Protein AF-A0A3A4WQ69-F1 (afdb_monomer)

Secondary structure (DSSP, 8-state):
-HHHHHHHHHHHHHHHHHHHHHHHHHHHHHHHHHHHHHHHHH-TT--SGGGEEE-HHHHHHHHHH-TTEEEEEEEEETTEEEEEEEEE--B-SSSB-EEEEEEETTS-EEEEEEEE--PPTTTGGGGGSHHHHGGGTT--TTS---BTTTBPPPTT-HHHHHHHHHHHHHHHHHIIIII--

Solvent-accessible surface area (backbone atoms only — not comparable to full-atom values): 9248 Å² total; per-residue (Å²): 114,68,69,61,51,54,53,52,49,50,54,54,51,48,53,51,50,52,54,47,64,69,46,47,64,59,51,53,52,52,49,52,54,42,45,43,49,17,47,22,57,2,30,70,75,23,75,53,69,85,24,52,46,76,38,64,70,50,32,60,54,38,32,76,82,37,72,47,44,76,42,31,26,41,24,29,41,98,86,41,82,47,25,34,38,29,27,25,33,29,66,32,76,56,38,51,36,32,29,26,35,6,28,34,81,87,50,28,26,63,22,54,23,62,58,47,64,58,41,52,82,94,39,26,38,54,45,66,32,68,82,54,35,55,67,52,45,65,44,38,65,92,50,80,68,41,72,72,78,64,35,85,54,45,82,91,13,54,55,24,29,46,18,50,38,48,31,50,47,52,38,32,49,41,42,51,72,65,66,66,108

Nearest PDB structures (foldseek):
  7zc6-assembly1_G  TM=6.730E-01  e=4.597E-13  Clostridium tetanomorphum
  8rbq-assembly1_G  TM=6.676E-01  e=2.280E-07  Azotobacter vinelandii DJ
  7xk5-assembly1_C  TM=6.317E-01  e=1.409E-06  Vibrio cholerae O395

Mean predicted aligned error: 6.37 Å

Sequence (181 aa):
MIVTLTLVSVIAGGGLALTYAVTRDRIEEQRRIDEARAFSAALPAAQRPEDFSPLADALAAARRQHPEVSGVLEGRADGDLKGYVIVAAPRGYGGPVQMAVGIDTQGRVTGVAVISGNETPGLGSQALEPPFLSQFKGKTPDQPVRIGQDVDAISGATRSSVAVATGVRMALDVYSDQIRR

Structure (mmCIF, N/CA/C/O backbone):
data_AF-A0A3A4WQ69-F1
#
_entry.id   AF-A0A3A4WQ69-F1
#
loop_
_atom_site.group_PDB
_atom_site.id
_atom_site.type_symbol
_atom_site.label_atom_id
_atom_site.label_alt_id
_atom_site.label_comp_id
_atom_site.label_asym_id
_atom_site.label_entity_id
_atom_site.label_seq_id
_atom_site.pdbx_PDB_ins_code
_atom_site.Cartn_x
_atom_site.Cartn_y
_atom_site.Cartn_z
_atom_site.occupancy
_atom_site.B_iso_or_equiv
_atom_site.auth_seq_id
_atom_site.auth_comp_id
_atom_site.auth_asym_id
_atom_site.auth_atom_id
_atom_site.pdbx_PDB_model_num
ATOM 1 N N . MET A 1 1 ? 23.062 13.008 -45.068 1.00 72.69 1 MET A N 1
ATOM 2 C CA . MET A 1 1 ? 22.585 13.538 -43.771 1.00 72.69 1 MET A CA 1
ATOM 3 C C . MET A 1 1 ? 21.339 12.807 -43.266 1.00 72.69 1 MET A C 1
ATOM 5 O O . MET A 1 1 ? 21.374 12.335 -42.142 1.00 72.69 1 MET A O 1
ATOM 9 N N . ILE A 1 2 ? 20.282 12.632 -44.077 1.00 86.50 2 ILE A N 1
ATOM 10 C CA . ILE A 1 2 ? 19.073 11.876 -43.668 1.00 86.50 2 ILE A CA 1
ATOM 11 C C . ILE A 1 2 ? 19.367 10.373 -43.493 1.00 86.50 2 ILE A C 1
ATOM 13 O O . ILE A 1 2 ? 19.144 9.829 -42.421 1.00 86.50 2 ILE A O 1
ATOM 17 N N . VAL A 1 3 ? 19.972 9.726 -44.498 1.00 86.56 3 VAL A N 1
ATOM 18 C CA . VAL A 1 3 ? 20.262 8.272 -44.486 1.00 86.56 3 VAL A CA 1
ATOM 19 C C . VAL A 1 3 ? 21.145 7.846 -43.305 1.00 86.56 3 VAL A C 1
ATOM 21 O O . VAL A 1 3 ? 20.900 6.824 -42.672 1.00 86.56 3 VAL A O 1
ATOM 24 N N . THR A 1 4 ? 22.152 8.654 -42.972 1.00 87.06 4 THR A N 1
ATOM 25 C CA . THR A 1 4 ? 23.066 8.404 -41.849 1.00 87.06 4 THR A CA 1
ATOM 26 C C . THR A 1 4 ? 22.355 8.464 -40.498 1.00 87.06 4 THR A C 1
ATOM 28 O O . THR A 1 4 ? 22.620 7.628 -39.641 1.00 87.06 4 THR A O 1
ATOM 31 N N . LEU A 1 5 ? 21.424 9.407 -40.311 1.00 87.81 5 LEU A N 1
ATOM 32 C CA . LEU A 1 5 ? 20.646 9.512 -39.074 1.00 87.81 5 LEU A CA 1
ATOM 33 C C . LEU A 1 5 ? 19.656 8.352 -38.945 1.00 87.81 5 LEU A C 1
ATOM 35 O O . LEU A 1 5 ? 19.575 7.750 -37.882 1.00 87.81 5 LEU A O 1
ATOM 39 N N . THR A 1 6 ? 18.979 7.975 -40.033 1.00 90.06 6 THR A N 1
ATOM 40 C CA . THR A 1 6 ? 18.064 6.825 -40.033 1.00 90.06 6 THR A CA 1
ATOM 41 C C . THR A 1 6 ? 18.786 5.531 -39.655 1.00 90.06 6 THR A C 1
ATOM 43 O O . THR A 1 6 ? 18.284 4.777 -38.826 1.00 90.06 6 THR A O 1
ATOM 46 N N . LEU A 1 7 ? 19.984 5.291 -40.200 1.00 92.69 7 LEU A N 1
ATOM 47 C CA . LEU A 1 7 ? 20.768 4.094 -39.891 1.00 92.69 7 LEU A CA 1
ATOM 48 C C . LEU A 1 7 ? 21.161 4.039 -38.406 1.00 92.69 7 LEU A C 1
ATOM 50 O O . LEU A 1 7 ? 20.971 3.018 -37.748 1.00 92.69 7 LEU A O 1
ATOM 54 N N . VAL A 1 8 ? 21.662 5.152 -37.864 1.00 90.38 8 VAL A N 1
ATOM 55 C CA . VAL A 1 8 ? 22.053 5.242 -36.451 1.00 90.38 8 VAL A CA 1
ATOM 56 C C . VAL A 1 8 ? 20.839 5.069 -35.533 1.00 90.38 8 VAL A C 1
ATOM 58 O O . VAL A 1 8 ? 20.925 4.332 -34.552 1.00 90.38 8 VAL A O 1
ATOM 61 N N . SER A 1 9 ? 19.691 5.670 -35.862 1.00 89.06 9 SER A N 1
ATOM 62 C CA . SER A 1 9 ? 18.453 5.515 -35.087 1.00 89.06 9 SER A CA 1
ATOM 63 C C . SER A 1 9 ? 17.937 4.076 -35.075 1.00 89.06 9 SER A C 1
ATOM 65 O O . SER A 1 9 ? 17.499 3.607 -34.027 1.00 89.06 9 SER A O 1
ATOM 67 N N . VAL A 1 10 ? 18.015 3.358 -36.199 1.00 93.75 10 VAL A N 1
ATOM 68 C CA . VAL A 1 10 ? 17.607 1.945 -36.271 1.00 93.75 10 VAL A CA 1
ATOM 69 C C . VAL A 1 10 ? 18.518 1.068 -35.417 1.00 93.75 10 VAL A C 1
ATOM 71 O O . VAL A 1 10 ? 18.025 0.222 -34.675 1.00 93.75 10 VAL A O 1
ATOM 74 N N . ILE A 1 11 ? 19.833 1.292 -35.464 1.00 92.31 11 ILE A N 1
ATOM 75 C CA . ILE A 1 11 ? 20.795 0.522 -34.664 1.00 92.31 11 ILE A CA 1
ATOM 76 C C . ILE A 1 11 ? 20.598 0.798 -33.166 1.00 92.31 11 ILE A C 1
ATOM 78 O O . ILE A 1 11 ? 20.511 -0.140 -32.375 1.00 92.31 11 ILE A O 1
ATOM 82 N N . ALA A 1 12 ? 20.469 2.068 -32.772 1.00 89.12 12 ALA A N 1
ATOM 83 C CA . ALA A 1 12 ? 20.265 2.451 -31.376 1.00 89.12 12 ALA A CA 1
ATOM 84 C C . ALA A 1 12 ? 18.915 1.954 -30.828 1.00 89.12 12 ALA A C 1
ATOM 86 O O . ALA A 1 12 ? 18.865 1.355 -29.753 1.00 89.12 12 ALA A O 1
ATOM 87 N N . GLY A 1 13 ? 17.828 2.147 -31.584 1.00 88.88 13 GLY A N 1
ATOM 88 C CA . GLY A 1 13 ? 16.497 1.663 -31.217 1.00 88.88 13 GLY A CA 1
ATOM 89 C C . GLY A 1 13 ? 16.429 0.137 -31.157 1.00 88.88 13 GLY A C 1
ATOM 90 O O . GLY A 1 13 ? 15.863 -0.413 -30.216 1.00 88.88 13 GLY A O 1
ATOM 91 N N . GLY A 1 14 ? 17.067 -0.549 -32.110 1.00 91.75 14 GLY A N 1
ATOM 92 C CA . GLY A 1 14 ? 17.162 -2.008 -32.138 1.00 91.75 14 GLY A CA 1
ATOM 93 C C . GLY A 1 14 ? 17.937 -2.573 -30.947 1.00 91.75 14 GLY A C 1
ATOM 94 O O . GLY A 1 14 ? 17.465 -3.504 -30.298 1.00 91.75 14 GLY A O 1
ATOM 95 N N . GLY A 1 15 ? 19.082 -1.976 -30.601 1.00 90.44 15 GLY A N 1
ATOM 96 C CA . GLY A 1 15 ? 19.864 -2.368 -29.425 1.00 90.44 15 GLY A CA 1
ATOM 97 C C . GLY A 1 15 ? 19.096 -2.176 -28.113 1.00 90.44 15 GLY A C 1
ATOM 98 O O . GLY A 1 15 ? 19.090 -3.065 -27.256 1.00 90.44 15 GLY A O 1
ATOM 99 N N . LEU A 1 16 ? 18.384 -1.054 -27.976 1.00 86.25 16 LEU A N 1
ATOM 100 C CA . LEU A 1 16 ? 17.551 -0.788 -26.804 1.00 86.25 16 LEU A CA 1
ATOM 101 C C . LEU A 1 16 ? 16.364 -1.761 -26.716 1.00 86.25 16 LEU A C 1
ATOM 103 O O . LEU A 1 16 ? 16.093 -2.298 -25.643 1.00 86.25 16 LEU A O 1
ATOM 107 N N . ALA A 1 17 ? 15.699 -2.044 -27.840 1.00 85.50 17 ALA A N 1
ATOM 108 C CA . ALA A 1 17 ? 14.581 -2.984 -27.904 1.00 85.50 17 ALA A CA 1
ATOM 109 C C . ALA A 1 17 ? 15.003 -4.416 -27.550 1.00 85.50 17 ALA A C 1
ATOM 111 O O . ALA A 1 17 ? 14.292 -5.095 -26.812 1.00 85.50 17 ALA A O 1
ATOM 112 N N . LEU A 1 18 ? 16.171 -4.863 -28.021 1.00 87.81 18 LEU A N 1
ATOM 113 C CA . LEU A 1 18 ? 16.712 -6.180 -27.686 1.00 87.81 18 LEU A CA 1
ATOM 114 C C . LEU A 1 18 ? 17.043 -6.280 -26.190 1.00 87.81 18 LEU A C 1
ATOM 116 O O . LEU A 1 18 ? 16.663 -7.245 -25.530 1.00 87.81 18 LEU A O 1
ATOM 120 N N . THR A 1 19 ? 17.697 -5.252 -25.642 1.00 84.62 19 THR A N 1
ATOM 121 C CA . THR A 1 19 ? 18.032 -5.180 -24.211 1.00 84.62 19 THR A CA 1
ATOM 122 C C . THR A 1 19 ? 16.766 -5.223 -23.355 1.00 84.62 19 THR A C 1
ATOM 124 O O . THR A 1 19 ? 16.691 -5.975 -22.382 1.00 84.62 19 THR A O 1
ATOM 127 N N . TYR A 1 20 ? 15.738 -4.469 -23.749 1.00 81.25 20 TYR A N 1
ATOM 128 C CA . TYR A 1 20 ? 14.435 -4.488 -23.096 1.00 81.25 20 TYR A CA 1
ATOM 129 C C . TYR A 1 20 ? 13.765 -5.867 -23.189 1.00 81.25 20 TYR A C 1
ATOM 131 O O . TYR A 1 20 ? 13.309 -6.387 -22.174 1.00 81.25 20 TYR A O 1
ATOM 139 N N . ALA A 1 21 ? 13.755 -6.497 -24.368 1.00 81.25 21 ALA A N 1
ATOM 140 C CA . ALA A 1 21 ? 13.111 -7.792 -24.588 1.00 81.25 21 ALA A CA 1
ATOM 141 C C . ALA A 1 21 ? 13.729 -8.928 -23.758 1.00 81.25 21 ALA A C 1
ATOM 143 O O . ALA A 1 21 ? 12.993 -9.767 -23.254 1.00 81.25 21 ALA A O 1
ATOM 144 N N . VAL A 1 22 ? 15.053 -8.937 -23.580 1.00 83.44 22 VAL A N 1
ATOM 145 C CA . VAL A 1 22 ? 15.744 -9.945 -22.755 1.00 83.44 22 VAL A CA 1
ATOM 146 C C . VAL A 1 22 ? 15.562 -9.674 -21.258 1.00 83.44 22 VAL A C 1
ATOM 148 O O . VAL A 1 22 ? 15.467 -10.605 -20.462 1.00 83.44 22 VAL A O 1
ATOM 151 N N . THR A 1 23 ? 15.503 -8.402 -20.853 1.00 79.69 23 THR A N 1
ATOM 152 C CA . THR A 1 23 ? 15.464 -8.033 -19.427 1.00 79.69 23 THR A CA 1
ATOM 153 C C . THR A 1 23 ? 14.047 -8.054 -18.850 1.00 79.69 23 THR A C 1
ATOM 155 O O . THR A 1 23 ? 13.877 -8.343 -17.666 1.00 79.69 23 THR A O 1
ATOM 158 N N . ARG A 1 24 ? 13.016 -7.782 -19.664 1.00 76.94 24 ARG A N 1
ATOM 159 C CA . ARG A 1 24 ? 11.621 -7.677 -19.199 1.00 76.94 24 ARG A CA 1
ATOM 160 C C . ARG A 1 24 ? 11.144 -8.936 -18.473 1.00 76.94 24 ARG A C 1
ATOM 162 O O . ARG A 1 24 ? 10.513 -8.814 -17.433 1.00 76.94 24 ARG A O 1
ATOM 169 N N . ASP A 1 25 ? 11.503 -10.123 -18.967 1.00 76.81 25 ASP A N 1
ATOM 170 C CA . ASP A 1 25 ? 11.012 -11.388 -18.413 1.00 76.81 25 ASP A CA 1
ATOM 171 C C . ASP A 1 25 ? 11.546 -11.580 -16.981 1.00 76.81 25 ASP A C 1
ATOM 173 O O . ASP A 1 25 ? 10.846 -12.064 -16.095 1.00 76.81 25 ASP A O 1
ATOM 177 N N . ARG A 1 26 ? 12.772 -11.105 -16.717 1.00 74.06 26 ARG A N 1
ATOM 178 C CA . ARG A 1 26 ? 13.385 -11.115 -15.383 1.00 74.06 26 ARG A CA 1
ATOM 179 C C . ARG A 1 26 ? 12.751 -10.090 -14.438 1.00 74.06 26 ARG A C 1
ATOM 181 O O . ARG A 1 26 ? 12.627 -10.365 -13.249 1.00 74.06 26 ARG A O 1
ATOM 188 N N . ILE A 1 27 ? 12.370 -8.923 -14.959 1.00 75.12 27 ILE A N 1
ATOM 189 C CA . ILE A 1 27 ? 11.690 -7.868 -14.190 1.00 75.12 27 ILE A CA 1
ATOM 190 C C . ILE A 1 27 ? 10.295 -8.337 -13.773 1.00 75.12 27 ILE A C 1
ATOM 192 O O . ILE A 1 27 ? 9.909 -8.156 -12.622 1.00 75.12 27 ILE A O 1
ATOM 196 N N . GLU A 1 28 ? 9.561 -8.956 -14.697 1.00 79.56 28 GLU A N 1
ATOM 197 C CA . GLU A 1 28 ? 8.214 -9.474 -14.458 1.00 79.56 28 GLU A CA 1
ATOM 198 C C . GLU A 1 28 ? 8.223 -10.547 -13.363 1.00 79.56 28 GLU A C 1
ATOM 200 O O . GLU A 1 28 ? 7.413 -10.503 -12.439 1.00 79.56 28 GLU A O 1
ATOM 205 N N . GLU A 1 29 ? 9.181 -11.475 -13.430 1.00 80.94 29 GLU A N 1
ATOM 206 C CA . GLU A 1 29 ? 9.327 -12.533 -12.431 1.00 80.94 29 GLU A CA 1
ATOM 207 C C . GLU A 1 29 ? 9.635 -11.962 -11.045 1.00 80.94 29 GLU A C 1
ATOM 209 O O . GLU A 1 29 ? 9.000 -12.328 -10.056 1.00 80.94 29 GLU A O 1
ATOM 214 N N . GLN A 1 30 ? 10.565 -11.007 -10.970 1.00 78.44 30 GLN A N 1
ATOM 215 C CA . GLN A 1 30 ? 10.912 -10.395 -9.694 1.00 78.44 30 GLN A CA 1
ATOM 216 C C . GLN A 1 30 ? 9.731 -9.636 -9.092 1.00 78.44 30 GLN A C 1
ATOM 218 O O . GLN A 1 30 ? 9.467 -9.745 -7.896 1.00 78.44 30 GLN A O 1
ATOM 223 N N . ARG A 1 31 ? 8.960 -8.947 -9.936 1.00 80.25 31 ARG A N 1
ATOM 224 C CA . ARG A 1 31 ? 7.748 -8.249 -9.518 1.00 80.25 31 ARG A CA 1
ATOM 225 C C . ARG A 1 31 ? 6.713 -9.205 -8.932 1.00 80.25 31 ARG A C 1
ATOM 227 O O . ARG A 1 31 ? 6.131 -8.888 -7.903 1.00 80.25 31 ARG A O 1
ATOM 234 N N . ARG A 1 32 ? 6.523 -10.386 -9.531 1.00 80.94 32 ARG A N 1
ATOM 235 C CA . ARG A 1 32 ? 5.617 -11.419 -8.995 1.00 80.94 32 ARG A CA 1
ATOM 236 C C . ARG A 1 32 ? 6.065 -11.926 -7.630 1.00 80.94 32 ARG A C 1
ATOM 238 O O . ARG A 1 32 ? 5.228 -12.115 -6.752 1.00 80.94 32 ARG A O 1
ATOM 245 N N . ILE A 1 33 ? 7.369 -12.130 -7.442 1.00 83.88 33 ILE A N 1
ATOM 246 C CA . ILE A 1 33 ? 7.936 -12.561 -6.156 1.00 83.88 33 ILE A CA 1
ATOM 247 C C . ILE A 1 33 ? 7.722 -11.485 -5.086 1.00 83.88 33 ILE A C 1
ATOM 249 O O . ILE A 1 33 ? 7.304 -11.805 -3.970 1.00 83.88 33 ILE A O 1
ATOM 253 N N . ASP A 1 34 ? 7.987 -10.222 -5.417 1.00 84.75 34 ASP A N 1
ATOM 254 C CA . ASP A 1 34 ? 7.836 -9.102 -4.488 1.00 84.75 34 ASP A CA 1
ATOM 255 C C . ASP A 1 34 ? 6.359 -8.852 -4.142 1.00 84.75 34 ASP A C 1
ATOM 257 O O . ASP A 1 34 ? 6.030 -8.658 -2.971 1.00 84.75 34 ASP A O 1
ATOM 261 N N . GLU A 1 35 ? 5.451 -8.950 -5.119 1.00 85.81 35 GLU A N 1
ATOM 262 C CA . GLU A 1 35 ? 3.999 -8.886 -4.902 1.00 85.81 35 GLU A CA 1
ATOM 263 C C . GLU A 1 35 ? 3.509 -10.033 -4.011 1.00 85.81 35 GLU A C 1
ATOM 265 O O . GLU A 1 35 ? 2.846 -9.783 -3.005 1.00 85.81 35 GLU A O 1
ATOM 270 N N . ALA A 1 36 ? 3.889 -11.279 -4.309 1.00 85.75 36 ALA A N 1
ATOM 271 C CA . ALA A 1 36 ? 3.518 -12.435 -3.494 1.00 85.75 36 ALA A CA 1
ATOM 272 C C . ALA A 1 36 ? 4.018 -12.296 -2.047 1.00 85.75 36 ALA A C 1
ATOM 274 O O . ALA A 1 36 ? 3.271 -12.532 -1.092 1.00 85.75 36 ALA A O 1
ATOM 275 N N . ARG A 1 37 ? 5.267 -11.845 -1.869 1.00 87.56 37 ARG A N 1
ATOM 276 C CA . ARG A 1 37 ? 5.836 -11.578 -0.544 1.00 87.56 37 ARG A CA 1
ATOM 277 C C . ARG A 1 37 ? 5.054 -10.480 0.170 1.00 87.56 37 ARG A C 1
ATOM 279 O O . ARG A 1 37 ? 4.699 -10.656 1.334 1.00 87.56 37 ARG A O 1
ATOM 286 N N . ALA A 1 38 ? 4.750 -9.379 -0.510 1.00 89.69 38 ALA A N 1
ATOM 287 C CA . ALA A 1 38 ? 3.979 -8.288 0.067 1.00 89.69 38 ALA A CA 1
ATOM 288 C C . ALA A 1 38 ? 2.577 -8.742 0.489 1.00 89.69 38 ALA A C 1
ATOM 290 O O . ALA A 1 38 ? 2.126 -8.371 1.569 1.00 89.69 38 ALA A O 1
ATOM 291 N N . PHE A 1 39 ? 1.911 -9.591 -0.296 1.00 91.94 39 PHE A N 1
ATOM 292 C CA . PHE A 1 39 ? 0.584 -10.114 0.043 1.00 91.94 39 PHE A CA 1
ATOM 293 C C . PHE A 1 39 ? 0.634 -11.011 1.279 1.00 91.94 39 PHE A C 1
ATOM 295 O O . PHE A 1 39 ? -0.141 -10.796 2.211 1.00 91.94 39 PHE A O 1
ATOM 302 N N . SER A 1 40 ? 1.602 -11.930 1.348 1.00 87.81 40 SER A N 1
ATOM 303 C CA . SER A 1 40 ? 1.804 -12.767 2.541 1.00 87.81 40 SER A CA 1
ATOM 304 C C . SER A 1 40 ? 2.184 -11.957 3.791 1.00 87.81 40 SER A C 1
ATOM 306 O O . SER A 1 40 ? 1.776 -12.293 4.899 1.00 87.81 40 SER A O 1
ATOM 308 N N . ALA A 1 41 ? 2.929 -10.857 3.637 1.00 90.44 41 ALA A N 1
ATOM 309 C CA . ALA A 1 41 ? 3.300 -9.983 4.749 1.00 90.44 41 ALA A CA 1
ATOM 310 C C . ALA A 1 41 ? 2.120 -9.114 5.213 1.00 90.44 41 ALA A C 1
ATOM 312 O O . ALA A 1 41 ? 1.956 -8.862 6.409 1.00 90.44 41 ALA A O 1
ATOM 313 N N . ALA A 1 42 ? 1.290 -8.665 4.270 1.00 92.31 42 ALA A N 1
ATOM 314 C CA . ALA A 1 42 ? 0.101 -7.877 4.539 1.00 92.31 42 ALA A CA 1
ATOM 315 C C . ALA A 1 42 ? -0.989 -8.720 5.220 1.00 92.31 42 ALA A C 1
ATOM 317 O O . ALA A 1 42 ? -1.578 -8.265 6.202 1.00 92.31 42 ALA A O 1
ATOM 318 N N . LEU A 1 43 ? -1.214 -9.959 4.765 1.00 91.69 43 LEU A N 1
ATOM 319 C CA . LEU A 1 43 ? -2.174 -10.906 5.338 1.00 91.69 43 LEU A CA 1
ATOM 320 C C . LEU A 1 43 ? -1.476 -12.215 5.764 1.00 91.69 43 LEU A C 1
ATOM 322 O O . LEU A 1 43 ? -1.577 -13.214 5.060 1.00 91.69 43 LEU A O 1
ATOM 326 N N . PRO A 1 44 ? -0.841 -12.269 6.953 1.00 89.25 44 PRO A N 1
ATOM 327 C CA . PRO A 1 44 ? -0.066 -13.437 7.404 1.00 89.25 44 PRO A CA 1
ATOM 328 C C . PRO A 1 44 ? -0.852 -14.750 7.525 1.00 89.25 44 PRO A C 1
ATOM 330 O O . PRO A 1 44 ? -0.265 -15.826 7.625 1.00 89.25 44 PRO A O 1
ATOM 333 N N . ALA A 1 45 ? -2.183 -14.664 7.558 1.00 87.75 45 ALA A N 1
ATOM 334 C CA . ALA A 1 45 ? -3.067 -15.820 7.598 1.00 87.75 45 ALA A CA 1
ATOM 335 C C . ALA A 1 45 ? -3.172 -16.556 6.246 1.00 87.75 45 ALA A C 1
ATOM 337 O O . ALA A 1 45 ? -3.636 -17.690 6.236 1.00 87.75 45 ALA A O 1
ATOM 338 N N . ALA A 1 46 ? -2.739 -15.937 5.141 1.00 86.50 46 ALA A N 1
ATOM 339 C CA . ALA A 1 46 ? -2.628 -16.532 3.810 1.00 86.50 46 ALA A CA 1
ATOM 340 C C . ALA A 1 46 ? -1.168 -16.411 3.341 1.00 86.50 46 ALA A C 1
ATOM 342 O O . ALA A 1 46 ? -0.623 -15.311 3.268 1.00 86.50 46 ALA A O 1
ATOM 343 N N . GLN A 1 47 ? -0.504 -17.536 3.075 1.00 83.94 47 GLN A N 1
ATOM 344 C CA . GLN A 1 47 ? 0.946 -17.545 2.820 1.00 83.94 47 GLN A CA 1
ATOM 345 C C . GLN A 1 47 ? 1.294 -17.881 1.377 1.00 83.94 47 GLN A C 1
ATOM 347 O O . GLN A 1 47 ? 2.374 -17.516 0.912 1.00 83.94 47 GLN A O 1
ATOM 352 N N . ARG A 1 48 ? 0.408 -18.583 0.668 1.00 83.81 48 ARG A N 1
ATOM 353 C CA . ARG A 1 48 ? 0.697 -19.062 -0.678 1.00 83.81 48 ARG A CA 1
ATOM 354 C C . ARG A 1 48 ? 0.111 -18.110 -1.719 1.00 83.81 48 ARG A C 1
ATOM 356 O O . ARG A 1 48 ? -0.958 -17.554 -1.490 1.00 83.81 48 ARG A O 1
ATOM 363 N N . PRO A 1 49 ? 0.757 -17.922 -2.877 1.00 80.88 49 PRO A N 1
ATOM 364 C CA . PRO A 1 49 ? 0.207 -17.092 -3.947 1.00 80.88 49 PRO A CA 1
ATOM 365 C C . PRO A 1 49 ? -1.198 -17.528 -4.392 1.00 80.88 49 PRO A C 1
ATOM 367 O O . PRO A 1 49 ? -2.043 -16.678 -4.651 1.00 80.88 49 PRO A O 1
ATOM 370 N N . GLU A 1 50 ? -1.466 -18.837 -4.432 1.00 84.38 50 GLU A N 1
ATOM 371 C CA . GLU A 1 50 ? -2.774 -19.407 -4.781 1.00 84.38 50 GLU A CA 1
ATOM 372 C C . GLU A 1 50 ? -3.882 -19.134 -3.754 1.00 84.38 50 GLU A C 1
ATOM 374 O O . GLU A 1 50 ? -5.062 -19.259 -4.082 1.00 84.38 50 GLU A O 1
ATOM 379 N N . ASP A 1 51 ? -3.521 -18.728 -2.535 1.00 89.62 51 ASP A N 1
ATOM 380 C CA . ASP A 1 51 ? -4.481 -18.349 -1.500 1.00 89.62 51 ASP A CA 1
ATOM 381 C C . ASP A 1 51 ? -5.167 -17.009 -1.845 1.00 89.62 51 ASP A C 1
ATOM 383 O O . ASP A 1 51 ? -6.219 -16.693 -1.288 1.00 89.62 51 ASP A O 1
ATOM 387 N N . PHE A 1 52 ? -4.600 -16.213 -2.763 1.00 90.69 52 PHE A N 1
ATOM 388 C CA . PHE A 1 52 ? -5.108 -14.892 -3.132 1.00 90.69 52 PHE A CA 1
ATOM 389 C C . PHE A 1 52 ? -5.891 -14.923 -4.446 1.00 90.69 52 PHE A C 1
ATOM 391 O O . PHE A 1 52 ? -5.340 -15.173 -5.517 1.00 90.69 52 PHE A O 1
ATOM 398 N N . SER A 1 53 ? -7.180 -14.593 -4.379 1.00 91.50 53 SER A N 1
ATOM 399 C CA . SER A 1 53 ? -8.066 -14.532 -5.546 1.00 91.50 53 SER A CA 1
ATOM 400 C C . SER A 1 53 ? -8.555 -13.101 -5.799 1.00 91.50 53 SER A C 1
ATOM 402 O O . SER A 1 53 ? -9.057 -12.457 -4.878 1.00 91.50 53 SER A O 1
ATOM 404 N N . PRO A 1 54 ? -8.423 -12.559 -7.025 1.00 92.62 54 PRO A N 1
ATOM 405 C CA . PRO A 1 54 ? -8.825 -11.189 -7.323 1.00 92.62 54 PRO A CA 1
ATOM 406 C C . PRO A 1 54 ? -10.350 -11.026 -7.354 1.00 92.62 54 PRO A C 1
ATOM 408 O O . PRO A 1 54 ? -11.064 -11.777 -8.016 1.00 92.62 54 PRO A O 1
ATOM 411 N N . LEU A 1 55 ? -10.843 -9.969 -6.710 1.00 92.12 55 LEU A N 1
ATOM 412 C CA . LEU A 1 55 ? -12.242 -9.547 -6.729 1.00 92.12 55 LEU A CA 1
ATOM 413 C C . LEU A 1 55 ? -12.428 -8.432 -7.765 1.00 92.12 55 LEU A C 1
ATOM 415 O O . LEU A 1 55 ? -12.399 -7.242 -7.442 1.00 92.12 55 LEU A O 1
ATOM 419 N N . ALA A 1 56 ? -12.597 -8.821 -9.031 1.00 91.81 56 ALA A N 1
ATOM 420 C CA . ALA A 1 56 ? -12.662 -7.889 -10.161 1.00 91.81 56 ALA A CA 1
ATOM 421 C C . ALA A 1 56 ? -13.783 -6.841 -10.021 1.00 91.81 56 ALA A C 1
ATOM 423 O O . ALA A 1 56 ? -13.550 -5.658 -10.279 1.00 91.81 56 ALA A O 1
ATOM 424 N N . ASP A 1 57 ? -14.965 -7.247 -9.552 1.00 90.88 57 ASP A N 1
ATOM 425 C CA . ASP A 1 57 ? -16.108 -6.344 -9.371 1.00 90.88 57 ASP A CA 1
ATOM 426 C C . ASP A 1 57 ? -15.861 -5.317 -8.257 1.00 90.88 57 ASP A C 1
ATOM 428 O O . ASP A 1 57 ? -16.120 -4.121 -8.432 1.00 90.88 57 ASP A O 1
ATOM 432 N N . ALA A 1 58 ? -15.291 -5.764 -7.132 1.00 91.38 58 ALA A N 1
ATOM 433 C CA . ALA A 1 58 ? -14.921 -4.890 -6.022 1.00 91.38 58 ALA A CA 1
ATOM 434 C C . ALA A 1 58 ? -13.822 -3.902 -6.439 1.00 91.38 58 ALA A C 1
ATOM 436 O O . ALA A 1 58 ? -13.914 -2.716 -6.132 1.00 91.38 58 ALA A O 1
ATOM 437 N N . LEU A 1 59 ? -12.826 -4.355 -7.208 1.00 92.62 59 LEU A N 1
ATOM 438 C CA . LEU A 1 59 ? -11.783 -3.495 -7.768 1.00 92.62 59 LEU A CA 1
ATOM 439 C C . LEU A 1 59 ? -12.355 -2.448 -8.734 1.00 92.62 59 LEU A C 1
ATOM 441 O O . LEU A 1 59 ? -11.986 -1.274 -8.668 1.00 92.62 59 LEU A O 1
ATOM 445 N N . ALA A 1 60 ? -13.258 -2.849 -9.631 1.00 92.19 60 A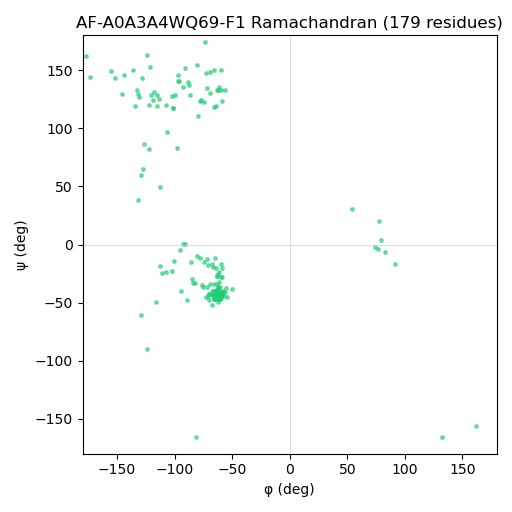LA A N 1
ATOM 446 C CA . ALA A 1 60 ? -13.902 -1.931 -10.565 1.00 92.19 60 ALA A CA 1
ATOM 447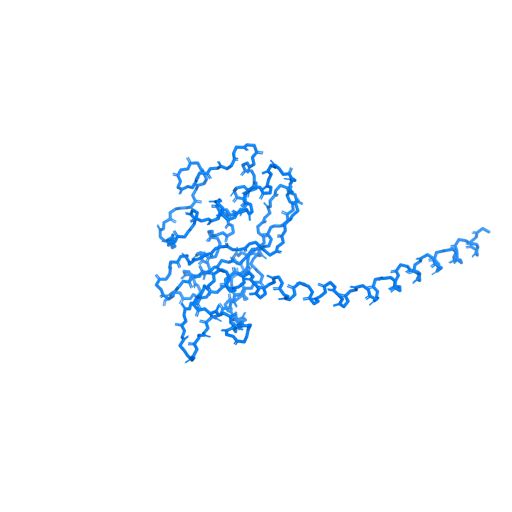 C C . ALA A 1 60 ? -14.731 -0.866 -9.831 1.00 92.19 60 ALA A C 1
ATOM 449 O O . ALA A 1 60 ? -14.755 0.293 -10.247 1.00 92.19 60 ALA A O 1
ATOM 450 N N . ALA A 1 61 ? -15.386 -1.237 -8.727 1.00 91.44 61 ALA A N 1
ATOM 451 C CA . ALA A 1 61 ? -16.108 -0.299 -7.879 1.00 91.44 61 ALA A CA 1
ATOM 452 C C . ALA A 1 61 ? -15.176 0.638 -7.102 1.00 91.44 61 ALA A C 1
ATOM 454 O O . ALA A 1 61 ? -15.361 1.854 -7.165 1.00 91.44 61 ALA A O 1
ATOM 455 N N . ALA A 1 62 ? -14.144 0.086 -6.461 1.00 92.25 62 ALA A N 1
ATOM 456 C CA . ALA A 1 62 ? -13.129 0.831 -5.724 1.00 92.25 62 ALA A CA 1
ATOM 457 C C . ALA A 1 62 ? -12.476 1.912 -6.591 1.00 92.25 62 ALA A C 1
ATOM 459 O O . ALA A 1 62 ? -12.392 3.065 -6.181 1.00 92.25 62 ALA A O 1
ATOM 460 N N . ARG A 1 63 ? -12.101 1.578 -7.832 1.00 92.25 63 ARG A N 1
ATOM 461 C CA . ARG A 1 63 ? -11.459 2.512 -8.771 1.00 92.25 63 ARG A CA 1
ATOM 462 C C . ARG A 1 63 ? -12.302 3.725 -9.147 1.00 92.25 63 ARG A C 1
ATOM 464 O O . ARG A 1 63 ? -11.736 4.742 -9.537 1.00 92.25 63 ARG A O 1
ATOM 471 N N . ARG A 1 64 ? -13.634 3.648 -9.035 1.00 90.75 64 ARG A N 1
ATOM 472 C CA . ARG A 1 64 ? -14.507 4.807 -9.291 1.00 90.75 64 ARG A CA 1
ATOM 473 C C . ARG A 1 64 ? -14.352 5.890 -8.227 1.00 90.75 64 ARG A C 1
ATOM 475 O O . ARG A 1 64 ? -14.482 7.063 -8.552 1.00 90.75 64 ARG A O 1
ATOM 482 N N . GLN A 1 65 ? -14.093 5.496 -6.982 1.00 89.00 65 GLN A N 1
ATOM 483 C CA . GLN A 1 65 ? -13.892 6.411 -5.854 1.00 89.00 65 GLN A CA 1
ATOM 484 C C . GLN A 1 65 ? -12.402 6.706 -5.630 1.00 89.00 65 GLN A C 1
ATOM 486 O O . GLN A 1 65 ? -12.018 7.847 -5.389 1.00 89.00 65 GLN A O 1
ATOM 491 N N . HIS A 1 66 ? -11.560 5.681 -5.765 1.00 91.94 66 HIS A N 1
ATOM 492 C CA . HIS A 1 66 ? -10.122 5.718 -5.529 1.00 91.94 66 HIS A CA 1
ATOM 493 C C . HIS A 1 66 ? -9.368 5.179 -6.757 1.00 91.94 66 HIS A C 1
ATOM 495 O O . HIS A 1 66 ? -9.025 3.995 -6.804 1.00 91.94 66 HIS A O 1
ATOM 501 N N . PRO A 1 67 ? -9.065 6.028 -7.758 1.00 92.44 67 PRO A N 1
ATOM 502 C CA . PRO A 1 67 ? -8.357 5.617 -8.979 1.00 92.44 67 PRO A CA 1
ATOM 503 C C . PRO A 1 67 ? -6.970 5.003 -8.730 1.00 92.44 67 PRO A C 1
ATOM 505 O O . PRO A 1 67 ? -6.439 4.289 -9.576 1.00 92.44 67 PRO A O 1
ATOM 508 N N . GLU A 1 68 ? -6.388 5.282 -7.565 1.00 93.69 68 GLU A N 1
ATOM 509 C CA . GLU A 1 68 ? -5.076 4.806 -7.119 1.00 93.69 68 GLU A CA 1
ATOM 510 C C . GLU A 1 68 ? -5.106 3.346 -6.631 1.00 93.69 68 GLU A C 1
ATOM 512 O O . GLU A 1 68 ? -4.054 2.730 -6.447 1.00 93.69 68 GLU A O 1
ATOM 517 N N . VAL A 1 69 ? -6.295 2.764 -6.441 1.00 94.69 69 VAL A N 1
ATOM 518 C CA . VAL A 1 69 ? -6.456 1.351 -6.084 1.00 94.69 69 VAL A CA 1
ATOM 519 C C . VAL A 1 69 ? -6.255 0.494 -7.329 1.00 94.69 69 VAL A C 1
ATOM 521 O O . VAL A 1 69 ? -6.905 0.663 -8.364 1.00 94.69 69 VAL A O 1
ATOM 524 N N . SER A 1 70 ? -5.316 -0.440 -7.238 1.00 93.00 70 SER A N 1
ATOM 525 C CA . SER A 1 70 ? -4.886 -1.285 -8.351 1.00 93.00 70 SER A CA 1
ATOM 526 C C . SER A 1 70 ? -5.249 -2.757 -8.195 1.00 93.00 70 SER A C 1
ATOM 528 O O . SER A 1 70 ? -5.325 -3.452 -9.208 1.00 93.00 70 SER A O 1
ATOM 530 N N . GLY A 1 71 ? -5.556 -3.206 -6.976 1.00 93.19 71 GLY A N 1
ATOM 531 C CA . GLY A 1 71 ? -5.946 -4.583 -6.695 1.00 93.19 71 GLY A CA 1
ATOM 532 C C . GLY A 1 71 ? -6.862 -4.686 -5.483 1.00 93.19 71 GLY A C 1
ATOM 533 O O . GLY A 1 71 ? -6.700 -3.956 -4.509 1.00 93.19 71 GLY A O 1
ATOM 534 N N . VAL A 1 72 ? -7.819 -5.604 -5.556 1.00 95.56 72 VAL A N 1
ATOM 535 C CA . VAL A 1 72 ? -8.628 -6.062 -4.423 1.00 95.56 72 VAL A CA 1
ATOM 536 C C . VAL A 1 72 ? -8.652 -7.578 -4.530 1.00 95.56 72 VAL A C 1
ATOM 538 O O . VAL A 1 72 ? -9.072 -8.106 -5.558 1.00 95.56 72 VAL A O 1
ATOM 541 N N . LEU A 1 73 ? -8.144 -8.267 -3.517 1.00 94.81 73 LEU A N 1
ATOM 542 C CA . LEU A 1 73 ? -8.034 -9.719 -3.482 1.00 94.81 73 LEU A CA 1
ATOM 543 C C . LEU A 1 73 ? -8.652 -10.243 -2.188 1.00 94.81 73 LEU A C 1
ATOM 545 O O . LEU A 1 73 ? -8.501 -9.622 -1.139 1.00 94.81 73 LEU A O 1
ATOM 549 N N . GLU A 1 74 ? -9.317 -11.389 -2.249 1.00 94.88 74 GLU A N 1
ATOM 550 C CA . GLU A 1 74 ? -9.614 -12.190 -1.063 1.00 94.88 74 GLU A CA 1
ATOM 551 C C . GLU A 1 74 ? -8.462 -13.157 -0.793 1.00 94.88 74 GLU A C 1
ATOM 553 O O . GLU A 1 74 ? -7.881 -13.713 -1.723 1.00 94.88 74 GLU A O 1
ATOM 558 N N . GLY A 1 75 ? -8.115 -13.332 0.478 1.00 93.75 75 GLY A N 1
ATOM 559 C CA . GLY A 1 75 ? -7.130 -14.301 0.939 1.00 93.75 75 GLY A CA 1
ATOM 560 C C . GLY A 1 75 ? -7.823 -15.458 1.646 1.00 93.75 75 GLY A C 1
ATOM 561 O O . GLY A 1 75 ? -8.497 -15.259 2.664 1.00 93.75 75 GLY A O 1
ATOM 562 N N . ARG A 1 76 ? -7.645 -16.669 1.124 1.00 93.06 76 ARG A N 1
ATOM 563 C CA . ARG A 1 76 ? -8.193 -17.908 1.676 1.00 93.06 76 ARG A CA 1
ATOM 564 C C . ARG A 1 76 ? -7.079 -18.878 2.020 1.00 93.06 76 ARG A C 1
ATOM 566 O O . ARG A 1 76 ? -6.289 -19.214 1.157 1.00 93.06 76 ARG A O 1
ATOM 573 N N . ALA A 1 77 ? -7.075 -19.405 3.236 1.00 90.56 77 ALA A N 1
ATOM 574 C CA . ALA A 1 77 ? -6.169 -20.485 3.615 1.00 90.56 77 ALA A CA 1
ATOM 575 C C . ALA A 1 77 ? -6.987 -21.717 3.989 1.00 90.56 77 ALA A C 1
ATOM 577 O O . ALA A 1 77 ? -7.956 -21.611 4.743 1.00 90.56 77 ALA A O 1
ATOM 578 N N . ASP A 1 78 ? -6.611 -22.866 3.428 1.00 86.31 78 ASP A N 1
ATOM 579 C CA . ASP A 1 78 ? -7.274 -24.159 3.644 1.00 86.31 78 ASP A CA 1
ATOM 580 C C . ASP A 1 78 ? -8.791 -24.148 3.362 1.00 86.31 78 ASP A C 1
ATOM 582 O O . ASP A 1 78 ? -9.563 -24.886 3.965 1.00 86.31 78 ASP A O 1
ATOM 586 N N . GLY A 1 79 ? -9.230 -23.301 2.422 1.00 83.88 79 GLY A N 1
ATOM 587 C CA . GLY A 1 79 ? -10.638 -23.146 2.028 1.00 83.88 79 GLY A CA 1
ATOM 588 C C . GLY A 1 79 ? -11.408 -22.070 2.803 1.00 83.88 79 GLY A C 1
ATOM 589 O O . GLY A 1 79 ? -12.426 -21.577 2.308 1.00 83.88 79 GLY A O 1
ATOM 590 N N . ASP A 1 80 ? -10.888 -21.625 3.947 1.00 91.12 80 ASP A N 1
ATOM 591 C CA . ASP A 1 80 ? -11.503 -20.586 4.771 1.00 91.12 80 ASP A CA 1
ATOM 592 C C . ASP A 1 80 ? -11.075 -19.187 4.336 1.00 91.12 80 ASP A C 1
ATOM 594 O O . ASP A 1 80 ? -9.887 -18.916 4.153 1.00 91.12 80 ASP A O 1
ATOM 598 N N . LEU A 1 81 ? -12.029 -18.256 4.285 1.00 93.62 81 LEU A N 1
ATOM 599 C CA . LEU A 1 81 ? -11.731 -16.834 4.136 1.00 93.62 81 LEU A CA 1
ATOM 600 C C . LEU A 1 81 ? -10.985 -16.322 5.375 1.00 93.62 81 LEU A C 1
ATOM 602 O O . LEU A 1 81 ? -11.519 -16.340 6.485 1.00 93.62 81 LEU A O 1
ATOM 606 N N . LYS A 1 82 ? -9.756 -15.840 5.180 1.00 94.50 82 LYS A N 1
ATOM 607 C CA . LYS A 1 82 ? -8.928 -15.264 6.249 1.00 94.50 82 LYS A CA 1
ATOM 608 C C . LYS A 1 82 ? -8.908 -13.738 6.225 1.00 94.50 82 LYS A C 1
ATOM 610 O O . LYS A 1 82 ? -8.665 -13.120 7.259 1.00 94.50 82 LYS A O 1
ATOM 615 N N . GLY A 1 83 ? -9.192 -13.130 5.077 1.00 94.81 83 GLY A N 1
ATOM 616 C CA . GLY A 1 83 ? -9.259 -11.683 4.940 1.00 94.81 83 GLY A CA 1
ATOM 617 C C . GLY A 1 83 ? -9.148 -11.234 3.493 1.00 94.81 83 GLY A C 1
ATOM 618 O O . GLY A 1 83 ? -9.433 -11.992 2.568 1.00 94.81 83 GLY A O 1
ATOM 619 N N . TYR A 1 84 ? -8.711 -9.997 3.313 1.00 95.81 84 TYR A N 1
ATOM 620 C CA . TYR A 1 84 ? -8.598 -9.330 2.028 1.00 95.81 84 TYR A CA 1
ATOM 621 C C . TYR A 1 84 ? -7.274 -8.583 1.935 1.00 95.81 84 TYR A C 1
ATOM 623 O O . TYR A 1 84 ? -6.742 -8.107 2.938 1.00 95.81 84 TYR A O 1
ATOM 631 N N . VAL A 1 85 ? -6.752 -8.456 0.721 1.00 96.75 85 VAL A N 1
ATOM 632 C CA . VAL A 1 85 ? -5.588 -7.632 0.404 1.00 96.75 85 VAL A CA 1
ATOM 633 C C . VAL A 1 85 ? -6.012 -6.571 -0.594 1.00 96.75 85 VAL A C 1
ATOM 635 O O . VAL A 1 85 ? -6.532 -6.877 -1.665 1.00 96.75 85 VAL A O 1
ATOM 638 N N . ILE A 1 86 ? -5.780 -5.311 -0.247 1.00 96.81 86 ILE A N 1
ATOM 639 C CA . ILE A 1 86 ? -6.071 -4.173 -1.114 1.00 96.81 86 ILE A CA 1
ATOM 640 C C . ILE A 1 86 ? -4.750 -3.529 -1.498 1.00 96.81 86 ILE A C 1
ATOM 642 O O . ILE A 1 86 ? -3.940 -3.172 -0.642 1.00 96.81 86 ILE A O 1
ATOM 646 N N . VAL A 1 87 ? -4.528 -3.403 -2.802 1.00 96.38 87 VAL A N 1
ATOM 647 C CA . VAL A 1 87 ? -3.318 -2.815 -3.367 1.00 96.38 87 VAL A CA 1
ATOM 648 C C . VAL A 1 87 ? -3.627 -1.394 -3.802 1.00 96.38 87 VAL A C 1
ATOM 650 O O . VAL A 1 87 ? -4.435 -1.179 -4.708 1.00 96.38 87 VAL A O 1
ATOM 653 N N . ALA A 1 88 ? -2.961 -0.425 -3.188 1.00 96.38 88 ALA A N 1
ATOM 654 C CA . ALA A 1 88 ? -3.093 0.994 -3.500 1.00 96.38 88 ALA A CA 1
ATOM 655 C C . ALA A 1 88 ? -1.737 1.579 -3.905 1.00 96.38 88 ALA A C 1
ATOM 657 O O . ALA A 1 88 ? -0.690 1.072 -3.506 1.00 96.38 88 ALA A O 1
ATOM 658 N N . ALA A 1 89 ? -1.759 2.634 -4.716 1.00 96.31 89 ALA A N 1
ATOM 659 C CA . ALA A 1 89 ? -0.562 3.338 -5.164 1.00 96.31 89 ALA A CA 1
ATOM 660 C C . ALA A 1 89 ? -0.666 4.859 -4.931 1.00 96.31 89 ALA A C 1
ATOM 662 O O . ALA A 1 89 ? -0.604 5.626 -5.898 1.00 96.31 89 ALA A O 1
ATOM 663 N N . PRO A 1 90 ? -0.840 5.315 -3.673 1.00 95.31 90 PRO A N 1
ATOM 664 C CA . PRO A 1 90 ? -0.907 6.736 -3.355 1.00 95.31 90 PRO A CA 1
ATOM 665 C C . PRO A 1 90 ? 0.362 7.476 -3.767 1.00 95.31 90 PRO A C 1
ATOM 667 O O . PRO A 1 90 ? 1.470 6.930 -3.774 1.00 95.31 90 PRO A O 1
ATOM 670 N N . ARG A 1 91 ? 0.214 8.760 -4.096 1.00 94.12 91 ARG A N 1
ATOM 671 C CA . ARG A 1 91 ? 1.339 9.587 -4.539 1.00 94.12 91 ARG A CA 1
ATOM 672 C C . ARG A 1 91 ? 2.180 10.082 -3.356 1.00 94.12 91 ARG A 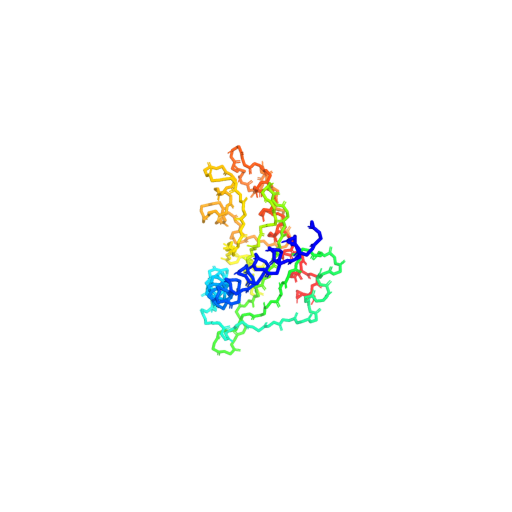C 1
ATOM 674 O O . ARG A 1 91 ? 1.751 10.952 -2.602 1.00 94.12 91 ARG A O 1
ATOM 681 N N . GLY A 1 92 ? 3.398 9.558 -3.248 1.00 91.62 92 GLY A N 1
ATOM 682 C CA . GLY A 1 92 ? 4.460 10.008 -2.349 1.00 91.62 92 GLY A CA 1
ATOM 683 C C . GLY A 1 92 ? 5.245 11.215 -2.865 1.00 91.62 92 GLY A C 1
ATOM 684 O O . GLY A 1 92 ? 4.832 11.910 -3.799 1.00 91.62 92 GLY A O 1
ATOM 685 N N . TYR A 1 93 ? 6.394 11.480 -2.239 1.00 90.50 93 TYR A N 1
ATOM 686 C CA . TYR A 1 93 ? 7.304 12.545 -2.667 1.00 90.50 93 TYR A CA 1
ATOM 687 C C . TYR A 1 93 ? 8.001 12.172 -3.979 1.00 90.50 93 TYR A C 1
ATOM 689 O O . TYR A 1 93 ? 8.068 12.991 -4.894 1.00 90.50 93 TYR A O 1
ATOM 697 N N . GLY A 1 94 ? 8.471 10.928 -4.086 1.00 87.56 94 GLY A N 1
ATOM 698 C CA . GLY A 1 94 ? 9.223 10.438 -5.242 1.00 87.56 94 GLY A CA 1
ATOM 699 C C . GLY A 1 94 ? 8.379 9.809 -6.354 1.00 87.56 94 GLY A C 1
ATOM 700 O O . GLY A 1 94 ? 8.919 9.360 -7.365 1.00 87.56 94 GLY A O 1
ATOM 701 N N . GLY A 1 95 ? 7.054 9.774 -6.188 1.00 91.94 95 GLY A N 1
ATOM 702 C CA . GLY A 1 95 ? 6.120 9.151 -7.126 1.00 91.94 95 GLY A CA 1
ATOM 703 C C . GLY A 1 95 ? 5.109 8.241 -6.426 1.00 91.94 95 GLY A C 1
ATOM 704 O O . GLY A 1 95 ? 4.939 8.341 -5.212 1.00 91.94 95 GLY A O 1
ATOM 705 N N . PRO A 1 96 ? 4.397 7.383 -7.174 1.00 93.94 96 PRO A N 1
ATOM 706 C CA . PRO A 1 96 ? 3.475 6.411 -6.597 1.00 93.94 96 PRO A CA 1
ATOM 707 C C . PRO A 1 96 ? 4.198 5.430 -5.667 1.00 93.94 96 PRO A C 1
ATOM 709 O O . PRO A 1 96 ? 5.257 4.906 -6.014 1.00 93.94 96 PRO A O 1
ATOM 712 N N . VAL A 1 97 ? 3.605 5.169 -4.505 1.00 94.50 97 VAL A N 1
ATOM 713 C CA . VAL A 1 97 ? 4.059 4.160 -3.543 1.00 94.50 97 VAL A CA 1
ATOM 714 C C . VAL A 1 97 ? 3.090 2.991 -3.613 1.00 94.50 97 VAL A C 1
ATOM 716 O O . VAL A 1 97 ? 2.019 3.036 -3.019 1.00 94.50 97 VAL A O 1
ATOM 719 N N . GLN A 1 98 ? 3.435 1.958 -4.377 1.00 95.19 98 GLN A N 1
ATOM 720 C CA . GLN A 1 98 ? 2.617 0.759 -4.496 1.00 95.19 98 GLN A CA 1
ATOM 721 C C . GLN A 1 98 ? 2.742 -0.076 -3.222 1.00 95.19 98 GLN A C 1
ATOM 723 O O . GLN A 1 98 ? 3.837 -0.492 -2.841 1.00 95.19 98 GLN A O 1
ATOM 728 N N . MET A 1 99 ? 1.618 -0.352 -2.575 1.00 95.56 99 MET A N 1
ATOM 729 C CA . MET A 1 99 ? 1.578 -1.051 -1.298 1.00 95.56 99 MET A CA 1
ATOM 730 C C . MET A 1 99 ? 0.367 -1.974 -1.195 1.00 95.56 99 MET A C 1
ATOM 732 O O . MET A 1 99 ? -0.705 -1.667 -1.715 1.00 95.56 99 MET A O 1
ATOM 736 N N . ALA A 1 100 ? 0.548 -3.094 -0.504 1.00 96.44 100 ALA A N 1
ATOM 737 C CA . ALA A 1 100 ? -0.487 -4.041 -0.129 1.00 96.44 100 ALA A CA 1
ATOM 738 C C . ALA A 1 100 ? -0.898 -3.808 1.329 1.00 96.44 100 ALA A C 1
ATOM 740 O O . ALA A 1 100 ? -0.058 -3.775 2.231 1.00 96.44 100 ALA A O 1
ATOM 741 N N . VAL A 1 101 ? -2.199 -3.673 1.559 1.00 97.38 101 VAL A N 1
ATOM 742 C CA . VAL A 1 101 ? -2.800 -3.536 2.886 1.00 97.38 101 VAL A CA 1
ATOM 743 C C . VAL A 1 101 ? -3.678 -4.753 3.127 1.00 97.38 101 VAL A C 1
ATOM 745 O O . VAL A 1 101 ? -4.617 -4.999 2.372 1.00 97.38 101 VAL A O 1
ATOM 748 N N . GLY A 1 102 ? -3.354 -5.528 4.158 1.00 96.88 102 GLY A N 1
ATOM 749 C CA . GLY A 1 102 ? -4.120 -6.702 4.550 1.00 96.88 102 GLY A CA 1
ATOM 750 C C . GLY A 1 102 ? -5.148 -6.330 5.603 1.00 96.88 102 GLY A C 1
ATOM 751 O O . GLY A 1 102 ? -4.841 -5.588 6.539 1.00 96.88 102 GLY A O 1
ATOM 752 N N . ILE A 1 103 ? -6.365 -6.832 5.442 1.00 96.81 103 ILE A N 1
ATOM 753 C CA . ILE A 1 103 ? -7.494 -6.592 6.337 1.00 96.81 103 ILE A CA 1
ATOM 754 C C . ILE A 1 103 ? -8.119 -7.945 6.672 1.00 96.81 103 ILE A C 1
ATOM 756 O O . ILE A 1 103 ? -8.428 -8.720 5.769 1.00 96.81 103 ILE A O 1
ATOM 760 N N . ASP A 1 104 ? -8.290 -8.250 7.956 1.00 95.12 104 ASP A N 1
ATOM 761 C CA . ASP A 1 104 ? -8.932 -9.495 8.384 1.00 95.12 104 ASP A CA 1
ATOM 762 C C . ASP A 1 104 ? -10.455 -9.473 8.167 1.00 95.12 104 ASP A C 1
ATOM 764 O O . ASP A 1 104 ? -11.061 -8.462 7.809 1.00 95.12 104 ASP A O 1
ATOM 768 N N . THR A 1 105 ? -11.106 -10.608 8.416 1.00 92.62 105 THR A N 1
ATOM 769 C CA . THR A 1 105 ? -12.572 -10.731 8.344 1.00 92.62 105 THR A CA 1
ATOM 770 C C . THR A 1 105 ? -13.322 -9.898 9.389 1.00 92.62 105 THR A C 1
ATOM 772 O O . THR A 1 105 ? -14.537 -9.743 9.282 1.00 92.62 105 THR A O 1
ATOM 775 N N . GLN A 1 106 ? -12.631 -9.338 10.387 1.00 91.06 106 GLN A N 1
ATOM 776 C CA . GLN A 1 106 ? -13.198 -8.400 11.358 1.00 91.06 106 GLN A CA 1
ATOM 777 C C . GLN A 1 106 ? -13.016 -6.933 10.938 1.00 91.06 106 GLN A C 1
ATOM 779 O O . GLN A 1 106 ? -13.442 -6.034 11.665 1.00 91.06 106 GLN A O 1
ATOM 784 N N . GLY A 1 107 ? -12.402 -6.669 9.781 1.00 92.75 107 GLY A N 1
ATOM 785 C CA . GLY A 1 107 ? -12.130 -5.324 9.289 1.00 92.75 107 GLY A CA 1
ATOM 786 C C . GLY A 1 107 ? -10.945 -4.635 9.961 1.00 92.75 107 GLY A C 1
ATOM 787 O O . GLY A 1 107 ? -10.865 -3.409 9.931 1.00 92.75 107 GLY A O 1
ATOM 788 N N . ARG A 1 108 ? -10.030 -5.374 10.592 1.00 95.31 108 ARG A N 1
ATOM 789 C CA . ARG A 1 108 ? -8.809 -4.816 11.187 1.00 95.31 108 ARG A CA 1
ATOM 790 C C . ARG A 1 108 ? -7.639 -4.984 10.231 1.00 95.31 108 ARG A C 1
ATOM 792 O O . ARG A 1 108 ? -7.470 -6.038 9.625 1.00 95.31 108 ARG A O 1
ATOM 799 N N . VAL A 1 109 ? -6.780 -3.972 10.147 1.00 96.62 109 VAL A N 1
ATOM 800 C CA . VAL A 1 109 ? -5.528 -4.072 9.386 1.00 96.62 109 VAL A CA 1
ATOM 801 C C . VAL A 1 109 ? -4.626 -5.136 10.018 1.00 96.62 109 VAL A C 1
ATOM 803 O O . VAL A 1 109 ? -4.204 -5.001 11.168 1.00 96.62 109 VAL A O 1
ATOM 806 N N . THR A 1 110 ? -4.285 -6.180 9.271 1.00 95.94 110 THR A N 1
ATOM 807 C CA . THR A 1 110 ? -3.367 -7.239 9.720 1.00 95.94 110 THR A CA 1
ATOM 808 C C . THR A 1 110 ? -1.908 -6.867 9.502 1.00 95.94 110 THR A C 1
ATOM 810 O O . THR A 1 110 ? -1.047 -7.232 10.308 1.00 95.94 110 THR A O 1
ATOM 813 N N . GLY A 1 111 ? -1.643 -6.108 8.440 1.00 95.00 111 GLY A N 1
ATOM 814 C CA . GLY A 1 111 ? -0.311 -5.709 8.026 1.00 95.00 111 GLY A CA 1
ATOM 815 C C . GLY A 1 111 ? -0.340 -4.790 6.810 1.00 95.00 111 GLY A C 1
ATOM 816 O O . GLY A 1 111 ? -1.328 -4.708 6.080 1.00 95.00 111 GLY A O 1
ATOM 817 N N . VAL A 1 112 ? 0.774 -4.095 6.607 1.00 96.38 112 VAL A N 1
ATOM 818 C CA . VAL A 1 112 ? 1.013 -3.223 5.460 1.00 96.38 112 VAL A CA 1
ATOM 819 C C . VAL A 1 112 ? 2.390 -3.567 4.914 1.00 96.38 112 VAL A C 1
ATOM 821 O O . VAL A 1 112 ? 3.352 -3.629 5.678 1.00 96.38 112 VAL A O 1
ATOM 824 N N . ALA A 1 113 ? 2.482 -3.796 3.609 1.00 94.88 113 ALA A N 1
ATOM 825 C CA . ALA A 1 113 ? 3.729 -4.119 2.932 1.00 94.88 113 ALA A CA 1
ATOM 826 C C . ALA A 1 113 ? 3.879 -3.266 1.672 1.00 94.88 113 ALA A C 1
ATOM 828 O O . ALA A 1 113 ? 2.949 -3.143 0.878 1.00 94.88 113 ALA A O 1
ATOM 829 N N . VAL A 1 114 ? 5.053 -2.673 1.478 1.00 93.94 114 VAL A N 1
ATOM 830 C CA . VAL A 1 114 ? 5.355 -1.889 0.276 1.00 93.94 114 VAL A CA 1
ATOM 831 C C . VAL A 1 114 ? 5.873 -2.829 -0.810 1.00 93.94 114 VAL A C 1
ATOM 833 O O . VAL A 1 114 ? 6.773 -3.626 -0.565 1.00 93.94 114 VAL A O 1
ATOM 836 N N . ILE A 1 115 ? 5.281 -2.739 -2.000 1.00 92.75 115 ILE A N 1
ATOM 837 C CA . ILE A 1 115 ? 5.658 -3.512 -3.192 1.00 92.75 115 ILE A CA 1
ATOM 838 C C . ILE A 1 115 ? 6.722 -2.742 -3.972 1.00 92.75 115 ILE A C 1
ATOM 840 O O . ILE A 1 115 ? 7.740 -3.293 -4.374 1.00 92.75 115 ILE A O 1
ATOM 844 N N . SER A 1 116 ? 6.486 -1.447 -4.196 1.00 91.19 116 SER A N 1
ATOM 845 C CA . SER A 1 116 ? 7.437 -0.570 -4.873 1.00 91.19 116 SER A CA 1
ATOM 846 C C . SER A 1 116 ? 7.228 0.889 -4.474 1.00 91.19 116 SER A C 1
ATOM 848 O O . SER A 1 116 ? 6.120 1.323 -4.169 1.00 91.19 116 SER A O 1
ATOM 850 N N . GLY A 1 117 ? 8.301 1.671 -4.478 1.00 90.00 117 GLY A N 1
ATOM 851 C CA . GLY A 1 117 ? 8.257 3.100 -4.194 1.00 90.00 117 GLY A CA 1
ATOM 852 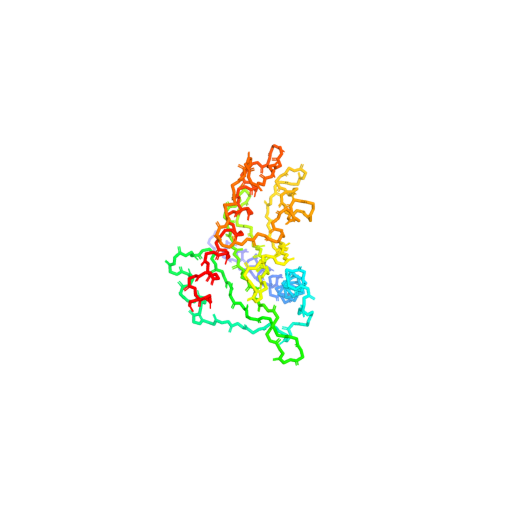C C . GLY A 1 117 ? 9.621 3.722 -4.446 1.00 90.00 117 GLY A C 1
ATOM 853 O O . GLY A 1 117 ? 10.643 3.084 -4.208 1.00 90.00 117 GLY A O 1
ATOM 854 N N . ASN A 1 118 ? 9.645 4.954 -4.950 1.00 89.88 118 ASN A N 1
ATOM 855 C CA . ASN A 1 118 ? 10.885 5.641 -5.320 1.00 89.88 118 ASN A CA 1
ATOM 856 C C . ASN A 1 118 ? 11.162 6.840 -4.407 1.00 89.88 118 ASN A C 1
ATOM 858 O O . ASN A 1 118 ? 11.366 7.960 -4.862 1.00 89.88 118 ASN A O 1
ATOM 862 N N . GLU A 1 119 ? 11.084 6.617 -3.100 1.00 90.44 119 GLU A N 1
ATOM 863 C CA . GLU A 1 119 ? 11.297 7.654 -2.095 1.00 90.44 119 GLU A CA 1
ATOM 864 C C . GLU A 1 119 ? 12.787 7.914 -1.846 1.00 90.44 119 GLU A C 1
ATOM 866 O O . GLU A 1 119 ? 13.625 7.030 -2.017 1.00 90.44 119 GLU A O 1
ATOM 871 N N . THR A 1 120 ? 13.129 9.125 -1.395 1.00 88.56 120 THR A N 1
ATOM 872 C CA . THR A 1 120 ? 14.527 9.499 -1.147 1.00 88.56 120 THR A CA 1
ATOM 873 C C . THR A 1 120 ? 15.173 8.553 -0.115 1.00 88.56 120 THR A C 1
ATOM 875 O O . THR A 1 120 ? 14.659 8.437 1.012 1.00 88.56 120 THR A O 1
ATOM 878 N N . PRO A 1 121 ? 16.295 7.882 -0.449 1.00 85.62 121 PRO A N 1
ATOM 879 C CA . PRO A 1 121 ? 17.018 7.022 0.485 1.00 85.62 121 PRO A CA 1
ATOM 880 C C . PRO A 1 121 ? 17.429 7.775 1.756 1.00 85.62 121 PRO A C 1
ATOM 882 O O . PRO A 1 121 ? 17.927 8.896 1.683 1.00 85.62 121 PRO A O 1
ATOM 885 N N . GLY A 1 122 ? 17.188 7.179 2.926 1.00 82.38 122 GLY A N 1
ATOM 886 C CA . GLY A 1 122 ? 17.517 7.772 4.229 1.00 82.38 122 GLY A CA 1
ATOM 887 C C . GLY A 1 122 ? 16.565 8.870 4.723 1.00 82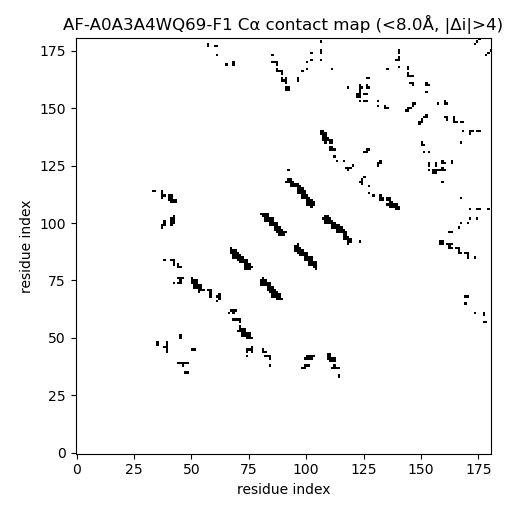.38 122 GLY A C 1
ATOM 888 O O . GLY A 1 122 ? 16.732 9.334 5.845 1.00 82.38 122 GLY A O 1
ATOM 889 N N . LEU A 1 123 ? 15.566 9.269 3.925 1.00 85.06 123 LEU A N 1
ATOM 890 C CA . LEU A 1 123 ? 14.508 10.207 4.321 1.00 85.06 123 LEU A CA 1
ATOM 891 C C . LEU A 1 123 ? 13.127 9.577 4.104 1.00 85.06 123 LEU A C 1
ATOM 893 O O . LEU A 1 123 ? 12.603 8.900 4.982 1.00 85.06 123 LEU A O 1
ATOM 897 N N . GLY A 1 124 ? 12.547 9.756 2.912 1.00 83.12 124 GLY A N 1
ATOM 898 C CA . GLY A 1 124 ? 11.204 9.274 2.570 1.00 83.12 124 GLY A CA 1
ATOM 899 C C . GLY A 1 124 ? 11.055 7.755 2.645 1.00 83.12 124 GLY A C 1
ATOM 900 O O . GLY A 1 124 ? 10.001 7.253 3.025 1.00 83.12 124 GLY A O 1
ATOM 901 N N . SER A 1 125 ? 12.133 7.031 2.341 1.00 88.94 125 SER A N 1
ATOM 902 C CA . SER A 1 125 ? 12.189 5.563 2.404 1.00 88.94 125 SER A CA 1
ATOM 903 C C . SER A 1 125 ? 11.898 5.004 3.796 1.00 88.94 125 SER A C 1
ATOM 905 O O . SER A 1 125 ? 11.317 3.934 3.890 1.00 88.94 125 SER A O 1
ATOM 907 N N . GLN A 1 126 ? 12.180 5.742 4.875 1.00 91.06 126 GLN A N 1
ATOM 908 C CA . GLN A 1 126 ? 11.859 5.299 6.239 1.00 91.06 126 GLN A CA 1
ATOM 909 C C . GLN A 1 126 ? 10.350 5.133 6.474 1.00 91.06 126 GLN A C 1
ATOM 911 O O . GLN A 1 126 ? 9.944 4.311 7.292 1.00 91.06 126 GLN A O 1
ATOM 916 N N . ALA A 1 127 ? 9.509 5.872 5.742 1.00 91.25 127 ALA A N 1
ATOM 917 C CA . ALA A 1 127 ? 8.058 5.692 5.789 1.00 91.25 127 ALA A CA 1
ATOM 918 C C . ALA A 1 127 ? 7.599 4.393 5.096 1.00 91.25 127 ALA A C 1
ATOM 920 O O . ALA A 1 127 ? 6.451 3.988 5.248 1.00 91.25 127 ALA A O 1
ATOM 921 N N . LEU A 1 128 ? 8.480 3.737 4.336 1.00 92.19 128 LEU A N 1
ATOM 922 C CA . LEU A 1 128 ? 8.215 2.470 3.653 1.00 92.19 128 LEU A CA 1
ATOM 923 C C . LEU A 1 128 ? 8.693 1.256 4.466 1.00 92.19 128 LEU A C 1
ATOM 925 O O . LEU A 1 128 ? 8.464 0.121 4.059 1.00 92.19 128 LEU A O 1
ATOM 929 N N . GLU A 1 129 ? 9.350 1.487 5.604 1.00 91.81 129 GLU A N 1
ATOM 930 C CA . GLU A 1 129 ? 9.983 0.444 6.407 1.00 91.81 129 GLU A CA 1
ATOM 931 C C . GLU A 1 129 ? 9.041 -0.127 7.487 1.00 91.81 129 GLU A C 1
ATOM 933 O O . GLU A 1 129 ? 8.192 0.597 8.028 1.00 91.81 129 GLU A O 1
ATOM 938 N N . PRO A 1 130 ? 9.226 -1.399 7.899 1.00 91.56 130 PRO A N 1
ATOM 939 C CA . PRO A 1 130 ? 8.381 -2.063 8.895 1.00 91.56 130 PRO A CA 1
ATOM 940 C C . PRO A 1 130 ? 8.135 -1.291 10.205 1.00 91.56 130 PRO A C 1
ATOM 942 O O . PRO A 1 130 ? 7.001 -1.340 10.690 1.00 91.56 130 PRO A O 1
ATOM 945 N N . PRO A 1 131 ? 9.110 -0.558 10.792 1.00 92.12 131 PRO A N 1
ATOM 946 C CA . PRO A 1 131 ? 8.870 0.209 12.013 1.00 92.12 131 PRO A CA 1
ATOM 947 C C . PRO A 1 131 ? 7.733 1.224 11.862 1.00 92.12 131 PRO A C 1
ATOM 949 O O . PRO A 1 131 ? 6.854 1.288 12.719 1.00 92.12 131 PRO A O 1
ATOM 952 N N . PHE A 1 132 ? 7.689 1.957 10.747 1.00 93.81 132 PHE A N 1
ATOM 953 C CA . PHE A 1 132 ? 6.612 2.906 10.479 1.00 93.81 132 PHE A CA 1
ATOM 954 C C . PHE A 1 132 ? 5.306 2.188 10.120 1.00 93.81 132 PHE A C 1
ATOM 956 O O . PHE A 1 132 ? 4.252 2.511 10.667 1.00 93.81 132 PHE A O 1
ATOM 963 N N . LEU A 1 133 ? 5.378 1.175 9.251 1.00 93.94 133 LEU A N 1
ATOM 964 C CA . LEU A 1 133 ? 4.206 0.428 8.777 1.00 93.94 133 LEU A CA 1
ATOM 965 C C . LEU A 1 133 ? 3.472 -0.327 9.899 1.00 93.94 133 LEU A C 1
ATOM 967 O O . LEU A 1 133 ? 2.259 -0.533 9.831 1.00 93.94 133 LEU A O 1
ATOM 971 N N . SER A 1 134 ? 4.178 -0.712 10.962 1.00 93.56 134 SER A N 1
ATOM 972 C CA . SER A 1 134 ? 3.588 -1.418 12.103 1.00 93.56 134 SER A CA 1
ATOM 973 C C . SER A 1 134 ? 2.526 -0.603 12.853 1.00 93.56 134 SER A C 1
ATOM 975 O O . SER A 1 134 ? 1.603 -1.189 13.420 1.00 93.56 134 SER A O 1
ATOM 977 N N . GLN A 1 135 ? 2.585 0.733 12.784 1.00 94.88 135 GLN A N 1
ATOM 978 C CA . GLN A 1 135 ? 1.634 1.637 13.443 1.00 94.88 135 GLN A CA 1
ATOM 979 C C . GLN A 1 135 ? 0.198 1.506 12.912 1.00 94.88 135 GLN A C 1
ATOM 981 O O . GLN A 1 135 ? -0.759 1.910 13.574 1.00 94.88 135 GLN A O 1
ATOM 986 N N . PHE A 1 136 ? 0.027 0.959 11.706 1.00 95.06 136 PHE A N 1
ATOM 987 C CA . PHE A 1 136 ? -1.288 0.787 11.090 1.00 95.06 136 PHE A CA 1
ATOM 988 C C . PHE A 1 136 ? -1.977 -0.513 11.506 1.00 95.06 136 PHE A C 1
ATOM 990 O O . PHE A 1 136 ? -3.182 -0.650 11.299 1.00 95.06 136 PHE A O 1
ATOM 997 N N . LYS A 1 137 ? -1.245 -1.460 12.102 1.00 94.38 137 LYS A N 1
ATOM 998 C CA . LYS A 1 137 ? -1.789 -2.758 12.498 1.00 94.38 137 LYS A CA 1
ATOM 999 C C . LYS A 1 137 ? -2.890 -2.589 13.548 1.00 94.38 137 LYS A C 1
ATOM 1001 O O . LYS A 1 137 ? -2.736 -1.866 14.526 1.00 94.38 137 LYS A O 1
ATOM 1006 N N . GLY A 1 138 ? -4.008 -3.277 13.345 1.00 94.19 138 GLY A N 1
ATOM 1007 C CA . GLY A 1 138 ? -5.178 -3.242 14.219 1.00 94.19 138 GLY A CA 1
ATOM 1008 C C . GLY A 1 138 ? -6.129 -2.066 13.984 1.00 94.19 138 GLY A C 1
ATOM 1009 O O . GLY A 1 138 ? -7.206 -2.062 14.584 1.00 94.19 138 GLY A O 1
ATOM 1010 N N . LYS A 1 139 ? -5.782 -1.104 13.114 1.00 94.31 139 LYS A N 1
ATOM 1011 C CA . LYS A 1 139 ? -6.692 -0.008 12.755 1.00 94.31 139 LYS A CA 1
ATOM 1012 C C . LYS A 1 139 ? -7.916 -0.534 12.006 1.00 94.31 139 LYS A C 1
ATOM 1014 O O . LYS A 1 139 ? -7.842 -1.550 11.320 1.00 94.31 139 LYS A O 1
ATOM 1019 N N . THR A 1 140 ? -9.038 0.162 12.153 1.00 94.06 140 THR A N 1
ATOM 1020 C CA . THR A 1 140 ? -10.339 -0.197 11.558 1.00 94.06 140 THR A CA 1
ATOM 1021 C C . THR A 1 140 ? -10.889 0.956 10.712 1.00 94.06 140 THR A C 1
ATOM 1023 O O . THR A 1 140 ? -10.432 2.090 10.884 1.00 94.06 140 THR A O 1
ATOM 1026 N N . PRO A 1 141 ? -11.877 0.725 9.823 1.00 90.81 141 PRO A N 1
ATOM 1027 C CA . PRO A 1 141 ? -12.449 1.781 8.982 1.00 90.81 141 PRO A CA 1
ATOM 1028 C C . PRO A 1 141 ? -13.063 2.941 9.769 1.00 90.81 141 PRO A C 1
ATOM 1030 O O . PRO A 1 141 ? -13.059 4.082 9.303 1.00 90.81 141 PRO A O 1
ATOM 1033 N N . ASP A 1 142 ? -13.535 2.661 10.981 1.00 90.94 142 ASP A N 1
ATOM 1034 C CA . ASP A 1 142 ? -14.186 3.631 11.860 1.00 90.94 142 ASP A CA 1
ATOM 1035 C C . ASP A 1 142 ? -13.171 4.519 12.612 1.00 90.94 142 ASP A C 1
ATOM 1037 O O . ASP A 1 142 ? -13.540 5.518 13.230 1.00 90.94 142 ASP A O 1
ATOM 1041 N N . GLN A 1 143 ? -11.876 4.184 12.554 1.00 88.75 143 GLN A N 1
ATOM 1042 C CA . GLN A 1 143 ? -10.809 4.947 13.196 1.00 88.75 143 GLN A CA 1
ATOM 1043 C C . GLN A 1 143 ? -10.140 5.929 12.223 1.00 88.75 143 GLN A C 1
ATOM 1045 O O . GLN A 1 143 ? -9.877 5.592 11.062 1.00 88.75 143 GLN A O 1
ATOM 1050 N N . PRO A 1 144 ? -9.802 7.145 12.685 1.00 86.94 144 PRO A N 1
ATOM 1051 C CA . PRO A 1 144 ? -9.013 8.071 11.892 1.00 86.94 144 PRO A CA 1
ATOM 1052 C C . PRO A 1 144 ? -7.565 7.570 11.729 1.00 86.94 144 PRO A C 1
ATOM 1054 O O . PRO A 1 144 ? -6.999 6.871 12.576 1.00 86.94 144 PRO A O 1
ATOM 1057 N N . VAL A 1 145 ? -6.971 7.915 10.586 1.00 90.62 145 VAL A N 1
ATOM 1058 C CA . VAL A 1 145 ? -5.588 7.572 10.223 1.00 90.62 145 VAL A CA 1
ATOM 1059 C C . VAL A 1 145 ? -4.858 8.853 9.815 1.00 90.62 145 VAL A C 1
ATOM 1061 O O . VAL A 1 145 ? -4.532 9.059 8.647 1.00 90.62 145 VAL A O 1
ATOM 1064 N N . ARG A 1 146 ? -4.673 9.779 10.762 1.00 87.38 146 ARG A N 1
ATOM 1065 C CA . ARG A 1 146 ? -4.040 11.081 10.510 1.00 87.38 146 ARG A CA 1
ATOM 1066 C C . ARG A 1 146 ? -2.595 11.097 10.995 1.00 87.38 146 ARG A C 1
ATOM 1068 O O . ARG A 1 146 ? -2.312 10.817 12.159 1.00 87.38 146 ARG A O 1
ATOM 1075 N N . ILE A 1 147 ? -1.687 11.490 10.106 1.00 90.31 147 ILE A N 1
ATOM 1076 C CA . ILE A 1 147 ? -0.275 11.705 10.438 1.00 90.31 147 ILE A CA 1
ATOM 1077 C C . ILE A 1 147 ? -0.133 12.844 11.459 1.00 90.31 147 ILE A C 1
ATOM 1079 O O . ILE A 1 147 ? -0.725 13.909 11.289 1.00 90.31 147 ILE A O 1
ATOM 1083 N N . GLY A 1 148 ? 0.665 12.618 12.503 1.00 84.94 148 GLY A N 1
ATOM 1084 C CA . GLY A 1 148 ? 0.904 13.552 13.607 1.00 84.94 148 GLY A CA 1
ATOM 1085 C C . GLY A 1 148 ? -0.205 13.596 14.664 1.00 84.94 148 GLY A C 1
ATOM 1086 O O . GLY A 1 148 ? -0.125 14.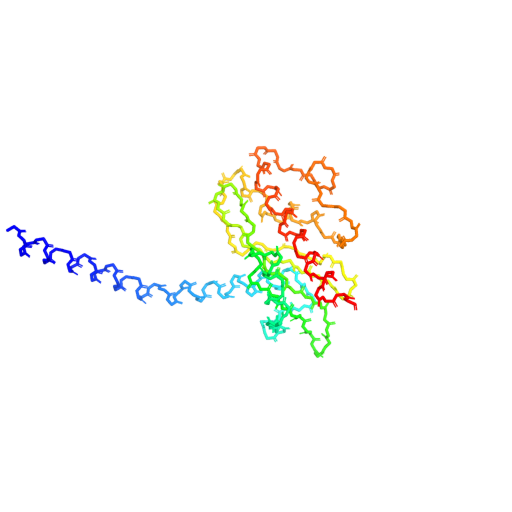416 15.574 1.00 84.94 148 GLY A O 1
ATOM 1087 N N . GLN A 1 149 ? -1.236 12.752 14.542 1.00 86.31 149 GLN A N 1
ATOM 1088 C CA . GLN A 1 149 ? -2.304 12.607 15.541 1.00 86.31 149 GLN A CA 1
ATOM 1089 C C . GLN A 1 149 ? -2.508 11.134 15.908 1.00 86.31 149 GLN A C 1
ATOM 1091 O O . GLN A 1 149 ? -2.313 10.756 17.057 1.00 86.31 149 GLN A O 1
ATOM 1096 N N . ASP A 1 150 ? -2.863 10.304 14.923 1.00 87.94 150 ASP A N 1
ATOM 1097 C CA . ASP A 1 150 ? -3.181 8.881 15.117 1.00 87.94 150 ASP A CA 1
ATOM 1098 C C . ASP A 1 150 ? -2.025 7.949 14.727 1.00 87.94 150 ASP A C 1
ATOM 1100 O O . ASP A 1 150 ? -2.090 6.741 14.974 1.00 87.94 150 ASP A O 1
ATOM 1104 N N . VAL A 1 151 ? -1.041 8.491 14.007 1.00 90.88 151 VAL A N 1
ATOM 1105 C CA . VAL A 1 151 ? 0.158 7.818 13.495 1.00 90.88 151 VAL A CA 1
ATOM 1106 C C . VAL A 1 151 ? 1.300 8.825 13.523 1.00 90.88 151 VAL A C 1
ATOM 1108 O O . VAL A 1 151 ? 1.159 9.934 12.999 1.00 90.88 151 VAL A O 1
ATOM 1111 N N . ASP A 1 152 ? 2.434 8.446 14.093 1.00 92.12 152 ASP A N 1
ATOM 1112 C CA . ASP A 1 152 ? 3.612 9.299 14.173 1.00 92.12 152 ASP A CA 1
ATOM 1113 C C . ASP A 1 152 ? 4.220 9.500 12.792 1.00 92.12 152 ASP A C 1
ATOM 1115 O O . ASP A 1 152 ? 4.462 8.539 12.067 1.00 92.12 152 ASP A O 1
ATOM 1119 N N . ALA A 1 153 ? 4.486 10.755 12.429 1.00 91.00 153 ALA A N 1
ATOM 1120 C CA . ALA A 1 153 ? 5.168 11.096 11.187 1.00 91.00 153 ALA A CA 1
ATOM 1121 C C . ALA A 1 153 ? 6.660 10.751 11.265 1.00 91.00 153 ALA A C 1
ATOM 1123 O O . ALA A 1 153 ? 7.296 10.962 12.298 1.00 91.00 153 ALA A O 1
ATOM 1124 N N . ILE A 1 154 ? 7.262 10.368 10.138 1.00 91.25 154 ILE A N 1
ATOM 1125 C CA . ILE A 1 154 ? 8.722 10.379 10.033 1.00 91.25 154 ILE A CA 1
ATOM 1126 C C . ILE A 1 154 ? 9.202 11.820 9.828 1.00 91.25 154 ILE A C 1
ATOM 1128 O O . ILE A 1 154 ? 8.790 12.511 8.887 1.00 91.25 154 ILE A O 1
ATOM 1132 N N . SER A 1 155 ? 10.092 12.275 10.712 1.00 90.00 155 SER A N 1
ATOM 1133 C CA . SER A 1 155 ? 10.708 13.601 10.620 1.00 90.00 155 SER A CA 1
ATOM 1134 C C . SER A 1 155 ? 11.475 13.757 9.304 1.00 90.00 155 SER A C 1
ATOM 1136 O O . SER A 1 155 ? 12.214 12.867 8.896 1.00 90.00 155 SER A O 1
ATOM 1138 N N . GLY A 1 156 ? 11.269 14.874 8.602 1.00 88.12 156 GLY A N 1
ATOM 1139 C CA . GLY A 1 156 ? 11.860 15.107 7.277 1.00 88.12 156 GLY A CA 1
ATOM 1140 C C . GLY A 1 156 ? 11.218 14.316 6.124 1.00 88.12 156 GLY A C 1
ATOM 1141 O O . GLY A 1 156 ? 11.587 14.532 4.973 1.00 88.12 156 GLY A O 1
ATOM 1142 N N . ALA A 1 157 ? 10.224 13.462 6.398 1.00 91.38 157 ALA A N 1
ATOM 1143 C CA . ALA A 1 157 ? 9.544 12.611 5.416 1.00 91.38 157 ALA A CA 1
ATOM 1144 C C . ALA A 1 157 ? 8.009 12.676 5.537 1.00 91.38 157 ALA A C 1
ATOM 1146 O O . ALA A 1 157 ? 7.293 11.686 5.360 1.00 91.38 157 ALA A O 1
ATOM 1147 N N . THR A 1 158 ? 7.469 13.865 5.822 1.00 91.00 158 THR A N 1
ATOM 1148 C CA . THR A 1 158 ? 6.026 14.070 6.027 1.00 91.00 158 THR A CA 1
ATOM 1149 C C . THR A 1 158 ? 5.200 13.692 4.799 1.00 91.00 158 THR A C 1
ATOM 1151 O O . THR A 1 158 ? 4.157 13.065 4.944 1.00 91.00 158 THR A O 1
ATOM 1154 N N . ARG A 1 159 ? 5.657 14.020 3.581 1.00 91.75 159 ARG A N 1
ATOM 1155 C CA . ARG A 1 159 ? 4.917 13.675 2.353 1.00 91.75 159 ARG A CA 1
ATOM 1156 C C . ARG A 1 159 ? 4.825 12.169 2.125 1.00 91.75 159 ARG A C 1
ATOM 1158 O O . ARG A 1 159 ? 3.744 11.679 1.822 1.00 91.75 159 ARG A O 1
ATOM 1165 N N . SER A 1 160 ? 5.921 11.449 2.328 1.00 93.50 160 SER A N 1
ATOM 1166 C CA . SER A 1 160 ? 5.973 9.988 2.221 1.00 93.50 160 SER A CA 1
ATOM 1167 C C . SER A 1 160 ? 5.113 9.333 3.310 1.00 93.50 160 SER A C 1
ATOM 1169 O O . SER A 1 160 ? 4.320 8.443 3.017 1.00 93.50 160 SER A O 1
ATOM 1171 N N . SER A 1 161 ?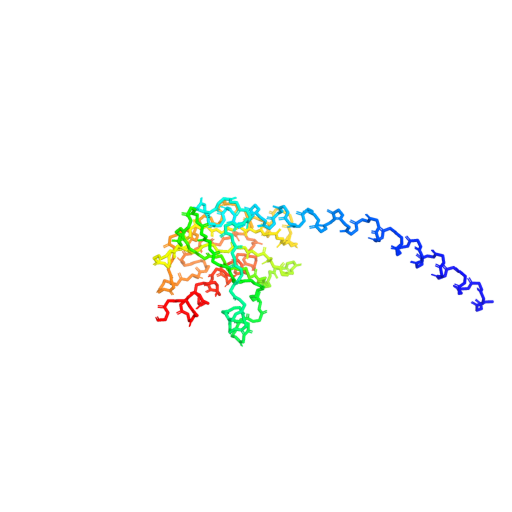 5.169 9.856 4.543 1.00 94.25 161 SER A N 1
ATOM 1172 C CA . SER A 1 161 ? 4.322 9.408 5.661 1.00 94.25 161 SER A CA 1
ATOM 1173 C C . SER A 1 161 ? 2.829 9.576 5.349 1.00 94.25 161 SER A C 1
ATOM 1175 O O . SER A 1 161 ? 2.035 8.661 5.557 1.00 94.25 161 SER A O 1
ATOM 1177 N N . VAL A 1 162 ? 2.441 10.738 4.808 1.00 94.31 162 VAL A N 1
ATOM 1178 C CA . VAL A 1 162 ? 1.053 11.027 4.413 1.00 94.31 162 VAL A CA 1
ATOM 1179 C C . VAL A 1 162 ? 0.600 10.116 3.280 1.00 94.31 162 VAL A C 1
ATOM 1181 O O . VAL A 1 162 ? -0.529 9.634 3.329 1.00 94.31 162 VAL A O 1
ATOM 1184 N N . ALA A 1 163 ? 1.451 9.836 2.292 1.00 94.56 163 ALA A N 1
ATOM 1185 C CA . ALA A 1 163 ? 1.105 8.929 1.202 1.00 94.56 163 ALA A CA 1
ATOM 1186 C C . ALA A 1 163 ? 0.784 7.522 1.719 1.00 94.56 163 ALA A C 1
ATOM 1188 O O . ALA A 1 163 ? -0.265 6.977 1.389 1.00 94.56 163 ALA A O 1
ATOM 1189 N N . VAL A 1 164 ? 1.617 6.979 2.608 1.00 94.94 164 VAL A N 1
ATOM 1190 C CA . VAL A 1 164 ? 1.388 5.661 3.218 1.00 94.94 164 VAL A CA 1
ATOM 1191 C C . VAL A 1 164 ? 0.097 5.638 4.041 1.00 94.94 164 VAL A C 1
ATOM 1193 O O . VAL A 1 164 ? -0.732 4.749 3.852 1.00 94.94 164 VAL A O 1
ATOM 1196 N N . ALA A 1 165 ? -0.138 6.644 4.893 1.00 95.62 165 ALA A N 1
ATOM 1197 C CA . ALA A 1 165 ? -1.392 6.747 5.645 1.00 95.62 165 ALA A CA 1
ATOM 1198 C C . ALA A 1 165 ? -2.620 6.872 4.730 1.00 95.62 165 ALA A C 1
ATOM 1200 O O . ALA A 1 165 ? -3.663 6.284 5.012 1.00 95.62 165 ALA A O 1
ATOM 1201 N N . THR A 1 166 ? -2.485 7.591 3.614 1.00 95.19 166 THR A N 1
ATOM 1202 C CA . THR A 1 166 ? -3.540 7.725 2.604 1.00 95.19 166 THR A CA 1
ATOM 1203 C C . THR A 1 166 ? -3.840 6.378 1.952 1.00 95.19 166 THR A C 1
ATOM 1205 O O . THR A 1 166 ? -5.003 6.003 1.873 1.00 95.19 166 THR A O 1
ATOM 1208 N N . GLY A 1 167 ? -2.820 5.610 1.557 1.00 95.25 167 GLY A N 1
ATOM 1209 C CA . GLY A 1 167 ? -3.009 4.270 0.989 1.00 95.25 167 GLY A CA 1
ATOM 1210 C C . GLY A 1 167 ? -3.719 3.315 1.947 1.00 95.25 167 GLY A C 1
ATOM 1211 O O . GLY A 1 167 ? -4.651 2.618 1.548 1.00 95.25 167 GLY A O 1
ATOM 1212 N N . VAL A 1 168 ? -3.349 3.344 3.232 1.00 96.19 168 VAL A N 1
ATOM 1213 C CA . VAL A 1 168 ? -4.042 2.572 4.277 1.00 96.19 168 VAL A CA 1
ATOM 1214 C C . VAL A 1 168 ? -5.491 3.028 4.435 1.00 96.19 168 VAL A C 1
ATOM 1216 O O . VAL A 1 168 ? -6.386 2.189 4.528 1.00 96.19 168 VAL A O 1
ATOM 1219 N N . ARG A 1 169 ? -5.751 4.341 4.428 1.00 95.62 169 ARG A N 1
ATOM 1220 C CA . ARG A 1 169 ? -7.118 4.862 4.518 1.00 95.62 169 ARG A CA 1
ATOM 1221 C C . ARG A 1 169 ? -7.971 4.432 3.325 1.00 95.62 169 ARG A C 1
ATOM 1223 O O . ARG A 1 169 ? -9.070 3.941 3.543 1.00 95.62 169 ARG A O 1
ATOM 1230 N N . MET A 1 170 ? -7.446 4.527 2.104 1.00 95.12 170 MET A N 1
ATOM 1231 C CA . MET A 1 170 ? -8.144 4.062 0.900 1.00 95.12 170 MET A CA 1
ATOM 1232 C C . MET A 1 170 ? -8.485 2.573 0.979 1.00 95.12 170 MET A C 1
ATOM 1234 O O . MET A 1 170 ? -9.584 2.177 0.609 1.00 95.12 170 MET A O 1
ATOM 1238 N N . ALA A 1 171 ? -7.570 1.741 1.481 1.00 95.44 171 ALA A N 1
ATOM 1239 C CA . ALA A 1 171 ? -7.846 0.321 1.675 1.00 95.44 171 ALA A CA 1
ATOM 1240 C C . ALA A 1 171 ? -8.991 0.088 2.675 1.00 95.44 171 ALA A C 1
ATOM 1242 O O . ALA A 1 171 ? -9.902 -0.693 2.409 1.00 95.44 171 ALA A O 1
ATOM 1243 N N . LEU A 1 172 ? -8.985 0.802 3.801 1.00 95.12 172 LEU A N 1
ATOM 1244 C CA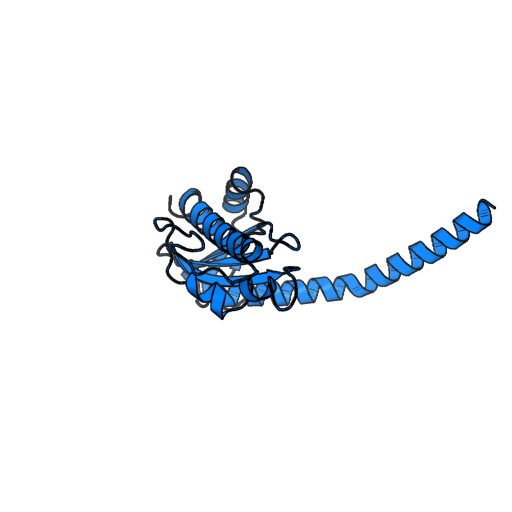 . LEU A 1 172 ? -10.061 0.727 4.789 1.00 95.12 172 LEU A CA 1
ATOM 1245 C C . LEU A 1 172 ? -11.413 1.203 4.232 1.00 95.12 172 LEU A C 1
ATOM 1247 O O . LEU A 1 172 ? -12.434 0.574 4.511 1.00 95.12 172 LEU A O 1
ATOM 1251 N N . ASP A 1 173 ? -11.417 2.264 3.424 1.00 94.12 173 ASP A N 1
ATOM 1252 C CA . ASP A 1 173 ? -12.619 2.780 2.758 1.00 94.12 173 ASP A CA 1
ATOM 1253 C C . ASP A 1 173 ? -13.170 1.762 1.751 1.00 94.12 173 ASP A C 1
ATOM 1255 O O . ASP A 1 173 ? -14.350 1.418 1.793 1.00 94.12 173 ASP A O 1
ATOM 1259 N N . VAL A 1 174 ? -12.307 1.182 0.910 1.00 93.88 174 VAL A N 1
ATOM 1260 C CA . VAL A 1 174 ? -12.695 0.135 -0.050 1.00 93.88 174 VAL A CA 1
ATOM 1261 C C . VAL A 1 174 ? -13.269 -1.090 0.656 1.00 93.88 174 VAL A C 1
ATOM 1263 O O . VAL A 1 174 ? -14.281 -1.634 0.208 1.00 93.88 174 VAL A O 1
ATOM 1266 N N . TYR A 1 175 ? -12.663 -1.516 1.765 1.00 93.88 175 TYR A N 1
ATOM 1267 C CA . TYR A 1 175 ? -13.209 -2.601 2.575 1.00 93.88 175 TYR A CA 1
ATOM 1268 C C . TYR A 1 175 ? -14.601 -2.250 3.113 1.00 93.88 175 TYR A C 1
ATOM 1270 O O . TYR A 1 175 ? -15.527 -3.050 2.993 1.00 93.88 175 TYR A O 1
ATOM 1278 N N . SER A 1 176 ? -14.775 -1.049 3.666 1.00 92.62 176 SER A N 1
ATOM 1279 C CA . SER A 1 176 ? -16.060 -0.604 4.210 1.00 92.62 176 SER A CA 1
ATOM 1280 C C . SER A 1 176 ? -17.159 -0.544 3.142 1.00 92.62 176 SER A C 1
ATOM 1282 O O . SER A 1 176 ? -18.252 -1.065 3.351 1.00 92.62 176 SER A O 1
ATOM 1284 N N . ASP A 1 177 ? -16.861 0.036 1.981 1.00 90.62 177 ASP A N 1
ATOM 1285 C CA . ASP A 1 177 ? -17.861 0.330 0.950 1.00 90.62 177 ASP A CA 1
ATOM 1286 C C . ASP A 1 177 ? -18.192 -0.875 0.058 1.00 90.62 177 ASP A C 1
ATOM 1288 O O . ASP A 1 177 ? -19.318 -1.010 -0.440 1.00 90.62 177 ASP A O 1
ATOM 1292 N N . GLN A 1 178 ? -17.207 -1.738 -0.205 1.00 88.31 178 GLN A N 1
ATOM 1293 C CA . GLN A 1 178 ? -17.348 -2.826 -1.178 1.00 88.31 178 GLN A CA 1
ATOM 1294 C C . GLN A 1 178 ? -17.454 -4.210 -0.540 1.00 88.31 178 GLN A C 1
ATOM 1296 O O . GLN A 1 178 ? -18.007 -5.102 -1.177 1.00 88.31 178 GLN A O 1
ATOM 1301 N N . ILE A 1 179 ? -16.956 -4.395 0.687 1.00 86.50 179 ILE A N 1
ATOM 1302 C CA . ILE A 1 179 ? -16.812 -5.723 1.303 1.00 86.50 179 ILE A CA 1
ATOM 1303 C C . ILE A 1 179 ? -17.683 -5.874 2.555 1.00 86.50 179 ILE A C 1
ATOM 1305 O O . ILE A 1 179 ? -18.416 -6.851 2.662 1.00 86.50 179 ILE A O 1
ATOM 1309 N N . ARG A 1 180 ? -17.634 -4.914 3.489 1.00 84.38 180 ARG A N 1
ATOM 1310 C CA . ARG A 1 180 ? -18.364 -4.963 4.772 1.00 84.38 180 ARG A CA 1
ATOM 1311 C C . ARG A 1 180 ? -19.893 -4.891 4.629 1.00 84.38 180 ARG A C 1
ATOM 1313 O O . ARG A 1 180 ? -20.553 -5.238 5.601 1.00 84.38 180 ARG A O 1
ATOM 1320 N N . ARG A 1 181 ? -20.393 -4.404 3.483 1.00 59.78 181 ARG A N 1
ATOM 1321 C CA . ARG A 1 181 ? -21.795 -4.027 3.195 1.00 59.78 181 ARG A CA 1
ATOM 1322 C C . ARG A 1 181 ? -22.866 -4.688 4.061 1.00 59.78 181 ARG A C 1
ATOM 1324 O O . ARG A 1 181 ? -22.955 -5.933 4.057 1.00 59.78 181 ARG A O 1
#

Foldseek 3Di:
DVVVVVVVCCVVVVVVVVVCVVCVVVVVVVLLVLVLVQQCQFQVVANGPVQWAWDVVLQVVLCVVAVQWDTKIFGHDPNHTFWIWTWGFFAFPQGTFTKIWTAGPVQWTQWIATSDDDDDPPALCVCRDPVQRVLRGGDGLVDDQDDPPSGDAGVNNNRSNVRSSVRS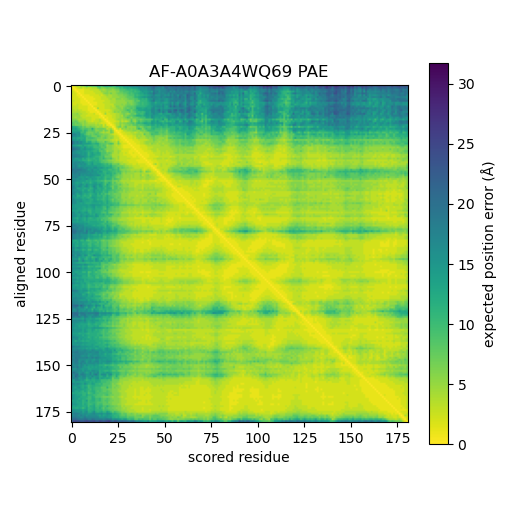NSVRVSCVPRPVD

Radius of gyration: 19.39 Å; Cα contacts (8 Å, |Δi|>4): 335; chains: 1; bounding box: 45×39×60 Å

pLDDT: mean 90.22, std 5.42, range [59.78, 97.38]